Protein AF-A0A8S1B6C8-F1 (afdb_monomer)

Sequence (212 aa):
MSRINASVLWDYFKKISDTKKALCTLCGEEYSFATTTGNLKAHLKKKHKAAFSAVAEAQEQARYNDRGNRSVIYEYVVVPSPTSSVNESTTTECTKANLQSRESLSEKRSKLSQEGKDTSKENRLIEELTEEKIRIANLQKELIEKEMEEKNLKITLLQDEMNHKKLLYELEKYEIEHRKQEIKHKKQINDLSKQEMLLKIEVLNATLSNSR

Structure (mmCIF, N/CA/C/O backbone):
data_AF-A0A8S1B6C8-F1
#
_entry.id   AF-A0A8S1B6C8-F1
#
loop_
_atom_site.group_PDB
_atom_site.id
_atom_site.type_symbol
_atom_site.label_atom_id
_atom_site.label_alt_id
_atom_site.label_comp_id
_atom_site.label_asym_id
_atom_site.label_entity_id
_atom_site.label_seq_id
_atom_site.pdbx_PDB_ins_code
_atom_site.Cartn_x
_atom_site.Cartn_y
_atom_site.Cartn_z
_atom_site.occupancy
_atom_site.B_iso_or_equiv
_atom_site.auth_seq_id
_atom_site.auth_comp_id
_atom_site.auth_asym_id
_atom_site.auth_atom_id
_atom_site.pdbx_PDB_model_num
ATOM 1 N N . MET A 1 1 ? -9.115 23.876 33.429 1.00 48.88 1 MET A N 1
ATOM 2 C CA . MET A 1 1 ? -8.595 23.885 32.038 1.00 48.88 1 MET A CA 1
ATOM 3 C C . MET A 1 1 ? -7.710 22.662 31.834 1.00 48.88 1 MET A C 1
ATOM 5 O O . MET A 1 1 ? -6.688 22.575 32.505 1.00 48.88 1 MET A O 1
ATOM 9 N N . SER A 1 2 ? -8.068 21.735 30.942 1.00 56.19 2 SER A N 1
ATOM 10 C CA . SER A 1 2 ? -7.263 20.531 30.678 1.00 56.19 2 SER A CA 1
ATOM 11 C C . SER A 1 2 ? -5.867 20.921 30.171 1.00 56.19 2 SER A C 1
ATOM 13 O O . SER A 1 2 ? -5.717 21.663 29.187 1.00 56.19 2 SER A O 1
ATOM 15 N N . ARG A 1 3 ? -4.825 20.521 30.909 1.00 67.00 3 ARG A N 1
ATOM 16 C CA . ARG A 1 3 ? -3.425 20.839 30.595 1.00 67.00 3 ARG A CA 1
ATOM 17 C C . ARG A 1 3 ? -2.887 19.801 29.613 1.00 67.00 3 ARG A C 1
ATOM 19 O O . ARG A 1 3 ? -2.482 18.723 30.026 1.00 67.00 3 ARG A O 1
ATOM 26 N N . ILE A 1 4 ? -2.872 20.157 28.329 1.00 75.75 4 ILE A N 1
ATOM 27 C CA . ILE A 1 4 ? -2.151 19.379 27.321 1.00 75.75 4 ILE A CA 1
ATOM 28 C C . ILE A 1 4 ? -0.652 19.624 27.445 1.00 75.75 4 ILE A C 1
ATOM 30 O O . ILE A 1 4 ? -0.226 20.781 27.472 1.00 75.75 4 ILE A O 1
ATOM 34 N N . ASN A 1 5 ? 0.116 18.542 27.561 1.00 78.81 5 ASN A N 1
ATOM 35 C CA . ASN A 1 5 ? 1.566 18.576 27.660 1.00 78.81 5 ASN A CA 1
ATOM 36 C C . ASN A 1 5 ? 2.141 18.941 26.297 1.00 78.81 5 ASN A C 1
ATOM 38 O O . ASN A 1 5 ? 1.665 18.483 25.260 1.00 78.81 5 ASN A O 1
ATOM 42 N N . ALA A 1 6 ? 3.194 19.754 26.310 1.00 78.06 6 ALA A N 1
ATOM 43 C CA . ALA A 1 6 ? 3.835 20.194 25.081 1.00 78.06 6 ALA A CA 1
ATOM 44 C C . ALA A 1 6 ? 4.408 19.024 24.267 1.00 78.06 6 ALA A C 1
ATOM 46 O O . ALA A 1 6 ? 4.467 19.149 23.056 1.00 78.06 6 ALA A O 1
ATOM 47 N N . SER A 1 7 ? 4.790 17.905 24.899 1.00 80.69 7 SER A N 1
ATOM 48 C CA . SER A 1 7 ? 5.313 16.714 24.216 1.00 80.69 7 SER A CA 1
ATOM 49 C C . SER A 1 7 ? 4.291 16.088 23.265 1.00 80.69 7 SER A C 1
ATOM 51 O O . SER A 1 7 ? 4.559 16.021 22.076 1.00 80.69 7 SER A O 1
ATOM 53 N N . VAL A 1 8 ? 3.102 15.740 23.766 1.00 85.00 8 VAL A N 1
ATOM 54 C CA . VAL A 1 8 ? 2.016 15.117 22.977 1.00 85.00 8 VAL A CA 1
ATOM 55 C C . VAL A 1 8 ? 1.457 16.074 21.923 1.00 85.00 8 VAL A C 1
ATOM 57 O O . VAL A 1 8 ? 0.933 15.675 20.889 1.00 85.00 8 VAL A O 1
ATOM 60 N N . LEU A 1 9 ? 1.584 17.381 22.161 1.00 86.12 9 LEU A N 1
ATOM 61 C CA . LEU A 1 9 ? 1.197 18.379 21.175 1.00 86.12 9 LEU A CA 1
ATOM 62 C C . LEU A 1 9 ? 2.001 18.221 19.876 1.00 86.12 9 LEU A C 1
ATOM 64 O O . LEU A 1 9 ? 1.433 18.389 18.805 1.00 86.12 9 LEU A O 1
ATOM 68 N N . TRP A 1 10 ? 3.290 17.882 19.957 1.00 89.88 10 TRP A N 1
ATOM 69 C CA . TRP A 1 10 ? 4.161 17.778 18.783 1.00 89.88 10 TRP A CA 1
ATOM 70 C C . TRP A 1 10 ? 3.814 16.621 17.845 1.00 89.88 10 TRP A C 1
ATOM 72 O O . TRP A 1 10 ? 4.201 16.682 16.683 1.00 89.88 10 TRP A O 1
ATOM 82 N N . ASP A 1 11 ? 3.013 15.647 18.274 1.00 89.94 11 ASP A N 1
ATOM 83 C CA . ASP A 1 11 ? 2.552 14.559 17.400 1.00 89.94 11 ASP A CA 1
ATOM 84 C C . ASP A 1 11 ? 1.667 15.078 16.246 1.00 89.94 11 ASP A C 1
ATOM 86 O O . ASP A 1 11 ? 1.575 14.465 15.184 1.00 89.94 11 ASP A O 1
ATOM 90 N N . TYR A 1 12 ? 1.064 16.260 16.419 1.00 89.25 12 TYR A N 1
ATOM 91 C CA . TYR A 1 12 ? 0.188 16.911 15.435 1.00 89.25 12 TYR A CA 1
ATOM 92 C C . TYR A 1 12 ? 0.852 18.084 14.705 1.00 89.25 12 TYR A C 1
ATOM 94 O O . TYR A 1 12 ? 0.217 18.765 13.894 1.00 89.25 12 TYR A O 1
ATOM 102 N N . PHE A 1 13 ? 2.124 18.358 15.001 1.00 90.75 13 PHE A N 1
ATOM 103 C CA . PHE A 1 13 ? 2.835 19.507 14.457 1.00 90.75 13 PHE A CA 1
ATOM 104 C C . PHE A 1 13 ? 4.234 19.132 13.988 1.00 90.75 13 PHE A C 1
ATOM 106 O O . PHE A 1 13 ? 5.084 18.702 14.764 1.00 90.75 13 PHE A O 1
ATOM 113 N N . LYS A 1 14 ? 4.527 19.417 12.721 1.00 91.94 14 LYS A N 1
ATOM 114 C CA . LYS A 1 14 ? 5.871 19.269 12.165 1.00 91.94 14 LYS A CA 1
ATOM 115 C C . LYS A 1 14 ? 6.646 20.573 12.325 1.00 91.94 14 LYS A C 1
ATOM 117 O O . LYS A 1 14 ? 6.184 21.628 11.896 1.00 91.94 14 LYS A O 1
ATOM 122 N N . LYS A 1 15 ? 7.837 20.521 12.923 1.00 91.50 15 LYS A N 1
ATOM 123 C CA . LYS A 1 15 ? 8.739 21.683 12.974 1.00 91.50 15 LYS A CA 1
ATOM 124 C C . LYS A 1 15 ? 9.289 21.957 11.576 1.00 91.50 15 LYS A C 1
ATOM 126 O O . LYS A 1 15 ? 9.771 21.036 10.920 1.00 91.50 15 LYS A O 1
ATOM 131 N N . ILE A 1 16 ? 9.210 23.209 11.138 1.00 88.31 16 ILE A N 1
ATOM 132 C CA . ILE A 1 16 ? 9.836 23.655 9.894 1.00 88.31 16 ILE A CA 1
ATOM 133 C C . ILE A 1 16 ? 11.270 24.042 10.248 1.00 88.31 16 ILE A C 1
ATOM 135 O O . ILE A 1 16 ? 11.480 24.943 11.061 1.00 88.31 16 ILE A O 1
ATOM 139 N N . SER A 1 17 ? 12.245 23.319 9.695 1.00 69.19 17 SER A N 1
ATOM 140 C CA . SER A 1 17 ? 13.671 23.599 9.878 1.00 69.19 17 SER A CA 1
ATOM 141 C C . SER A 1 17 ? 13.947 25.077 9.578 1.00 69.19 17 SER A C 1
ATOM 143 O O . SER A 1 17 ? 13.360 25.640 8.658 1.00 69.19 17 SER A O 1
ATOM 145 N N . ASP A 1 18 ? 14.789 25.713 10.390 1.00 73.94 18 ASP A N 1
ATOM 146 C CA . ASP A 1 18 ? 15.281 27.093 10.21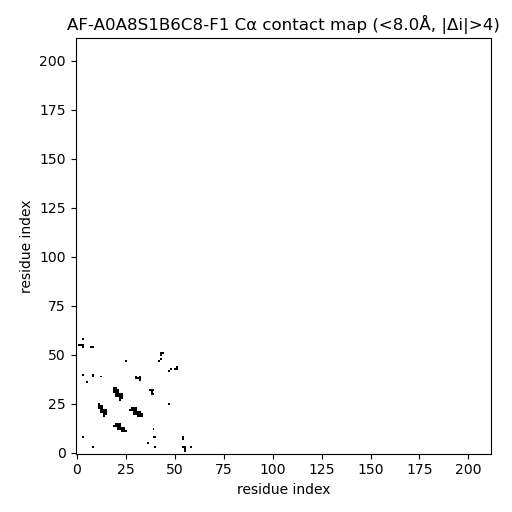7 1.00 73.94 18 ASP A CA 1
ATOM 147 C C . ASP A 1 18 ? 14.329 28.237 10.606 1.00 73.94 18 ASP A C 1
ATOM 149 O O . ASP A 1 18 ? 14.753 29.390 10.695 1.00 73.94 18 ASP A O 1
ATOM 153 N N . THR A 1 19 ? 13.072 27.955 10.967 1.00 78.25 19 THR A N 1
ATOM 154 C CA . THR A 1 19 ? 12.160 28.971 11.524 1.00 78.25 19 THR A CA 1
ATOM 155 C C . THR A 1 19 ? 11.499 28.484 12.815 1.00 78.25 19 THR A C 1
ATOM 157 O O . THR A 1 19 ? 11.226 27.300 12.988 1.00 78.25 19 THR A O 1
ATOM 160 N N . LYS A 1 20 ? 11.198 29.383 13.769 1.00 86.06 20 LYS A N 1
ATOM 161 C CA . LYS A 1 20 ? 10.417 29.044 14.984 1.00 86.06 20 LYS A CA 1
ATOM 162 C C . LYS A 1 20 ? 8.922 28.842 14.659 1.00 86.06 20 LYS A C 1
ATOM 164 O O . LYS A 1 20 ? 8.049 29.392 15.334 1.00 86.06 20 LYS A O 1
ATOM 169 N N . LYS A 1 21 ? 8.637 28.101 13.586 1.00 89.44 21 LYS A N 1
ATOM 170 C CA . LYS A 1 21 ? 7.313 27.833 13.027 1.00 89.44 21 LYS A CA 1
ATOM 171 C C . LYS A 1 21 ? 7.051 26.336 12.939 1.00 89.44 21 LYS A C 1
ATOM 173 O O . LYS A 1 21 ? 7.928 25.536 12.616 1.00 89.44 21 LYS A O 1
ATOM 178 N N . ALA A 1 22 ? 5.818 25.968 13.238 1.00 90.62 22 ALA A N 1
ATOM 179 C CA . ALA A 1 22 ? 5.317 24.613 13.179 1.00 90.62 22 ALA A CA 1
ATOM 180 C C . ALA A 1 22 ? 4.163 24.537 12.181 1.00 90.62 22 ALA A C 1
ATOM 182 O O . ALA A 1 22 ? 3.300 25.412 12.165 1.00 90.62 22 ALA A O 1
ATOM 183 N N . LEU A 1 23 ? 4.148 23.480 11.380 1.00 92.25 23 LEU A N 1
ATOM 184 C CA . LEU A 1 23 ? 3.094 23.159 10.432 1.00 92.25 23 LEU A CA 1
ATOM 185 C C . LEU A 1 23 ? 2.123 22.170 11.080 1.00 92.25 23 LEU A C 1
ATOM 187 O O . LEU A 1 23 ? 2.551 21.110 11.540 1.00 92.25 23 LEU A O 1
ATOM 191 N N . CYS A 1 24 ? 0.832 22.490 11.111 1.00 94.12 24 CYS A N 1
ATOM 192 C CA . CYS A 1 24 ? -0.188 21.531 11.529 1.00 94.12 24 CYS A CA 1
ATOM 193 C C . CYS A 1 24 ? -0.304 20.406 10.491 1.00 94.12 24 CYS A C 1
ATOM 195 O O . CYS A 1 24 ? -0.534 20.678 9.314 1.00 94.12 24 CYS A O 1
ATOM 197 N N . THR A 1 25 ? -0.195 19.145 10.909 1.00 92.62 25 THR A N 1
ATOM 198 C CA . THR A 1 25 ? -0.304 17.994 9.993 1.00 92.62 25 THR A CA 1
ATOM 199 C C . THR A 1 25 ? -1.742 17.702 9.558 1.00 92.62 25 THR A C 1
ATOM 201 O O . THR A 1 25 ? -1.944 17.001 8.572 1.00 92.62 25 THR A O 1
ATOM 204 N N . LEU A 1 26 ? -2.739 18.261 10.256 1.00 91.25 26 LEU A N 1
ATOM 205 C CA . LEU A 1 26 ? -4.163 18.045 9.974 1.00 91.25 26 LEU A CA 1
ATOM 206 C C . LEU A 1 26 ? -4.742 19.040 8.960 1.00 91.25 26 LEU A C 1
ATOM 208 O O . LEU A 1 26 ? -5.631 18.679 8.196 1.00 91.25 26 LEU A O 1
ATOM 212 N N . CYS A 1 27 ? -4.279 20.293 8.965 1.00 92.81 27 CYS A N 1
ATOM 213 C CA . CYS A 1 27 ? -4.801 21.339 8.075 1.00 92.81 27 CYS A CA 1
ATOM 214 C C . CYS A 1 27 ? -3.730 22.081 7.268 1.00 92.81 27 CYS A C 1
ATOM 216 O O . CYS A 1 27 ? -4.077 22.956 6.482 1.00 92.81 27 CYS A O 1
ATOM 218 N N . GLY A 1 28 ? -2.443 21.794 7.487 1.00 89.81 28 GLY A N 1
ATOM 219 C CA . GLY A 1 28 ? -1.343 22.426 6.756 1.00 89.81 28 GLY A CA 1
ATOM 220 C C . GLY A 1 28 ? -1.107 23.903 7.083 1.00 89.81 28 GLY A C 1
ATOM 221 O O . GLY A 1 28 ? -0.404 24.578 6.342 1.00 89.81 28 GLY A O 1
ATOM 222 N N . GLU A 1 29 ? -1.678 24.434 8.167 1.00 89.12 29 GLU A N 1
ATOM 223 C CA . GLU A 1 29 ? -1.465 25.834 8.553 1.00 89.12 29 GLU A CA 1
ATOM 224 C C . GLU A 1 29 ? -0.192 26.008 9.389 1.00 89.12 29 GLU A C 1
ATOM 226 O O . GLU A 1 29 ? 0.116 25.193 10.266 1.00 89.12 29 GLU A O 1
ATOM 231 N N . GLU A 1 30 ? 0.524 27.105 9.142 1.00 90.69 30 GLU A N 1
ATOM 232 C CA . GLU A 1 30 ? 1.736 27.469 9.872 1.00 90.69 30 GLU A CA 1
ATOM 233 C C . GLU A 1 30 ? 1.432 28.300 11.120 1.00 90.69 30 GLU A C 1
ATOM 235 O O . GLU A 1 30 ? 0.731 29.312 11.070 1.00 90.69 30 GLU A O 1
ATOM 240 N N . TYR A 1 31 ? 2.052 27.931 12.238 1.00 89.44 31 TYR A N 1
ATOM 241 C CA . TYR A 1 31 ? 1.961 28.657 13.499 1.00 89.44 31 TYR A CA 1
ATOM 242 C C . TYR A 1 31 ? 3.340 28.904 14.096 1.00 89.44 31 TYR A C 1
ATOM 244 O O . TYR A 1 31 ? 4.167 28.001 14.207 1.00 89.44 31 TYR A O 1
ATOM 252 N N . SER A 1 32 ? 3.581 30.134 14.548 1.00 87.69 32 SER A N 1
ATOM 253 C CA . SER A 1 32 ? 4.786 30.456 15.313 1.00 87.69 32 SER A CA 1
ATOM 254 C C . SER A 1 32 ? 4.696 29.886 16.729 1.00 87.69 32 SER A C 1
ATOM 256 O O . SER A 1 32 ? 3.698 30.091 17.430 1.00 87.69 32 SER A O 1
ATOM 258 N N . PHE A 1 33 ? 5.766 29.215 17.159 1.00 85.44 33 PHE A N 1
ATOM 259 C CA . PHE A 1 33 ? 5.974 28.753 18.535 1.00 85.44 33 PHE A CA 1
ATOM 260 C C . PHE A 1 33 ? 7.142 29.482 19.215 1.00 85.44 33 PHE A C 1
ATOM 262 O O . PHE A 1 33 ? 7.724 28.979 20.173 1.00 85.44 33 PHE A O 1
ATOM 269 N N . ALA A 1 34 ? 7.504 30.671 18.720 1.00 79.06 34 ALA A N 1
ATOM 270 C CA . ALA A 1 34 ? 8.729 31.363 19.116 1.00 79.06 34 ALA A CA 1
ATOM 271 C C . ALA A 1 34 ? 8.867 31.640 20.622 1.00 79.06 34 ALA A C 1
ATOM 273 O O . ALA A 1 34 ? 9.991 31.659 21.126 1.00 79.06 34 ALA A O 1
ATOM 274 N N . THR A 1 35 ? 7.743 31.851 21.310 1.00 71.88 35 THR A N 1
ATOM 275 C CA . THR A 1 35 ? 7.675 32.154 22.746 1.00 71.88 35 THR A CA 1
ATOM 276 C C . THR A 1 35 ? 7.001 31.045 23.548 1.00 71.88 35 THR A C 1
ATOM 278 O O . THR A 1 35 ? 7.474 30.701 24.626 1.00 71.88 35 THR A O 1
ATOM 281 N N . THR A 1 36 ? 5.907 30.464 23.046 1.00 77.94 36 THR A N 1
ATOM 282 C CA . THR A 1 36 ? 5.182 29.375 23.716 1.00 77.94 36 THR A CA 1
ATOM 283 C C . THR A 1 36 ? 4.477 28.461 22.714 1.00 77.94 36 THR A C 1
ATOM 285 O O . THR A 1 36 ? 4.209 28.835 21.573 1.00 77.94 36 THR A O 1
ATOM 288 N N . THR A 1 37 ? 4.086 27.272 23.174 1.00 84.88 37 THR A N 1
ATOM 289 C CA . THR A 1 37 ? 3.230 26.329 22.434 1.00 84.88 37 THR A CA 1
ATOM 290 C C . THR A 1 37 ? 1.727 26.612 22.599 1.00 84.88 37 THR A C 1
ATOM 292 O O . THR A 1 37 ? 0.887 25.839 22.135 1.00 84.88 37 THR A O 1
ATOM 295 N N . GLY A 1 38 ? 1.348 27.731 23.234 1.00 85.38 38 GLY A N 1
ATOM 296 C CA . GLY A 1 38 ? -0.054 28.085 23.491 1.00 85.38 38 GLY A CA 1
ATOM 297 C C . GLY A 1 38 ? -0.879 28.258 22.212 1.00 85.38 38 GLY A C 1
ATOM 298 O O . GLY A 1 38 ? -2.026 27.810 22.155 1.00 85.38 38 GLY A O 1
ATOM 299 N N . ASN A 1 39 ? -0.268 28.818 21.165 1.00 87.50 39 ASN A N 1
ATOM 300 C CA . ASN A 1 39 ? -0.897 29.017 19.856 1.00 87.50 39 ASN A CA 1
ATOM 301 C C . ASN A 1 39 ? -1.261 27.684 19.190 1.00 87.50 39 ASN A C 1
ATOM 303 O O . ASN A 1 39 ? -2.365 27.528 18.674 1.00 87.50 39 ASN A O 1
ATOM 307 N N . LEU A 1 40 ? -0.366 26.701 19.287 1.00 89.50 40 LEU A N 1
ATOM 308 C CA . LEU A 1 40 ? -0.536 25.359 18.730 1.00 89.50 40 LEU A CA 1
ATOM 309 C C . LEU A 1 40 ? -1.679 24.627 19.452 1.00 89.50 40 LEU A C 1
ATOM 311 O O . LEU A 1 40 ? -2.560 24.036 18.829 1.00 89.50 40 LEU A O 1
ATOM 315 N N . LYS A 1 41 ? -1.744 24.753 20.784 1.00 89.19 41 LYS A N 1
ATOM 316 C CA . LYS A 1 41 ? -2.850 24.203 21.580 1.00 89.19 41 LYS A CA 1
ATOM 317 C C . LYS A 1 41 ? -4.192 24.861 21.245 1.00 89.19 41 LYS A C 1
ATOM 319 O O . LYS A 1 41 ? -5.206 24.173 21.129 1.00 89.19 41 LYS A O 1
ATOM 324 N N . ALA A 1 42 ? -4.220 26.188 21.121 1.00 88.50 42 ALA A N 1
ATOM 325 C CA . ALA A 1 42 ? -5.432 26.926 20.776 1.00 88.50 42 ALA A CA 1
ATOM 326 C C . ALA A 1 42 ? -5.932 26.562 19.372 1.00 88.50 42 ALA A C 1
ATOM 328 O O . ALA A 1 42 ? -7.140 26.418 19.179 1.00 88.50 42 ALA A O 1
ATOM 329 N N . HIS A 1 43 ? -5.008 26.362 18.430 1.00 90.69 43 HIS A N 1
ATOM 330 C CA . HIS A 1 43 ? -5.304 25.874 17.092 1.00 90.69 43 HIS A CA 1
ATOM 331 C C . HIS A 1 43 ? -6.004 24.508 17.132 1.00 90.69 43 HIS A C 1
ATOM 333 O O . HIS A 1 43 ? -7.135 24.407 16.652 1.00 90.69 43 HIS A O 1
ATOM 339 N N . LEU A 1 44 ? -5.412 23.499 17.792 1.00 89.12 44 LEU A N 1
ATOM 340 C CA . LEU A 1 44 ? -6.037 22.175 17.912 1.00 89.12 44 LEU A CA 1
ATOM 341 C C . LEU A 1 44 ? -7.414 22.254 18.575 1.00 89.12 44 LEU A C 1
ATOM 343 O O . LEU A 1 44 ? -8.372 21.679 18.076 1.00 89.12 44 LEU A O 1
ATOM 347 N N . LYS A 1 45 ? -7.561 23.037 19.649 1.00 89.19 45 LYS A N 1
ATOM 348 C CA . LYS A 1 45 ? -8.854 23.187 20.332 1.00 89.19 45 LYS A CA 1
ATOM 349 C C . LYS A 1 45 ? -9.943 23.781 19.428 1.00 89.19 45 LYS A C 1
ATOM 351 O O . LYS A 1 45 ? -11.107 23.407 19.550 1.00 89.19 45 LYS A O 1
ATOM 356 N N . LYS A 1 46 ? -9.595 24.753 18.579 1.00 89.88 46 LYS A N 1
ATOM 357 C CA . LYS A 1 46 ? -10.567 25.485 17.751 1.00 89.88 46 LYS A CA 1
ATOM 358 C C . LYS A 1 46 ? -10.887 24.758 16.448 1.00 89.88 46 LYS A C 1
ATOM 360 O O . LYS A 1 46 ? -12.062 24.654 16.109 1.00 89.88 46 LYS A O 1
ATOM 365 N N . LYS A 1 47 ? -9.865 24.271 15.741 1.00 89.69 47 LYS A N 1
ATOM 366 C CA . LYS A 1 47 ? -10.003 23.673 14.404 1.00 89.69 47 LYS A CA 1
ATOM 367 C C . LYS A 1 47 ? -10.051 22.146 14.411 1.00 89.69 47 LYS A C 1
ATOM 369 O O . LYS A 1 47 ? -10.683 21.565 13.539 1.00 89.69 47 LYS A O 1
ATOM 374 N N . HIS A 1 48 ? -9.472 21.496 15.419 1.00 91.38 48 HIS A N 1
ATOM 375 C CA . HIS A 1 48 ? -9.341 20.037 15.485 1.00 91.38 48 HIS A CA 1
ATOM 376 C C . HIS A 1 48 ? -9.836 19.480 16.824 1.00 91.38 48 HIS A C 1
ATOM 378 O O . HIS A 1 48 ? -9.104 18.804 17.545 1.00 91.38 48 HIS A O 1
ATOM 384 N N . LYS A 1 49 ? -11.105 19.759 17.162 1.00 88.50 49 LYS A N 1
ATOM 385 C CA . LYS A 1 49 ? -11.727 19.333 18.431 1.00 88.50 49 LYS A CA 1
ATOM 386 C C . LYS A 1 49 ? -11.571 17.831 18.695 1.00 88.50 49 LYS A C 1
ATOM 388 O O . LYS A 1 49 ? -11.274 17.463 19.822 1.00 88.50 49 LYS A O 1
ATOM 393 N N . ALA A 1 50 ? -11.707 16.995 17.663 1.00 84.56 50 ALA A N 1
ATOM 394 C CA . ALA A 1 50 ? -11.529 15.547 17.774 1.00 84.56 50 ALA A CA 1
ATOM 395 C C . ALA A 1 50 ? -10.099 15.164 18.202 1.00 84.56 50 ALA A C 1
ATOM 397 O O . ALA A 1 50 ? -9.925 14.437 19.175 1.00 84.56 50 ALA A O 1
ATOM 398 N N . ALA A 1 51 ? -9.076 15.727 17.548 1.00 84.12 51 ALA A N 1
ATOM 399 C CA . ALA A 1 51 ? -7.677 15.511 17.926 1.00 84.12 51 ALA A CA 1
ATOM 400 C C . ALA A 1 51 ? -7.370 16.068 19.327 1.00 84.12 51 ALA A C 1
ATOM 402 O O . ALA A 1 51 ? -6.648 15.455 20.107 1.00 84.12 51 ALA A O 1
ATOM 403 N N . PHE A 1 52 ? -7.962 17.212 19.684 1.00 86.25 52 PHE A N 1
ATOM 404 C CA . PHE A 1 52 ? -7.821 17.794 21.018 1.00 86.25 52 PHE A CA 1
ATOM 405 C C . PHE A 1 52 ? -8.407 16.893 22.118 1.00 86.25 52 PHE A C 1
ATOM 407 O O . PHE A 1 52 ? -7.781 16.755 23.169 1.00 86.25 52 PHE A O 1
ATOM 414 N N . SER A 1 53 ? -9.575 16.281 21.889 1.00 84.56 53 SER A N 1
ATOM 415 C CA . SER A 1 53 ? -10.184 15.329 22.829 1.00 84.56 53 SER A CA 1
ATOM 416 C C . SER A 1 53 ? -9.346 14.061 22.972 1.00 84.56 53 SER A C 1
ATOM 418 O O . SER A 1 53 ? -9.015 13.697 24.096 1.00 84.56 53 SER A O 1
ATOM 420 N N . ALA A 1 54 ? -8.899 13.471 21.859 1.00 84.06 54 ALA A N 1
ATOM 421 C CA . ALA A 1 54 ? -8.064 12.268 21.874 1.00 84.06 54 ALA A CA 1
ATOM 422 C C . ALA A 1 54 ? -6.772 12.464 22.690 1.00 84.06 54 ALA A C 1
ATOM 424 O O . ALA A 1 54 ? -6.398 11.623 23.505 1.00 84.06 54 ALA A O 1
ATOM 425 N N . VAL A 1 55 ? -6.115 13.619 22.537 1.00 82.12 55 VAL A N 1
ATOM 426 C CA . VAL A 1 55 ? -4.919 13.961 23.322 1.00 82.12 55 VAL A CA 1
ATOM 427 C C . VAL A 1 55 ? -5.243 14.163 24.801 1.00 82.12 55 VAL A C 1
ATOM 429 O O . VAL A 1 55 ? -4.488 13.718 25.664 1.00 82.12 55 VAL A O 1
ATOM 432 N N . ALA A 1 56 ? -6.351 14.838 25.110 1.00 81.75 56 ALA A N 1
ATOM 433 C CA . ALA A 1 56 ? -6.756 15.072 26.491 1.00 81.75 56 ALA A CA 1
ATOM 434 C C . ALA A 1 56 ? -7.088 13.760 27.225 1.00 81.75 56 ALA A C 1
ATOM 436 O O . ALA A 1 56 ? -6.722 13.614 28.390 1.00 81.75 56 ALA A O 1
ATOM 437 N N . GLU A 1 57 ? -7.728 12.811 26.541 1.00 81.88 57 GLU A N 1
ATOM 438 C CA . GLU A 1 57 ? -8.066 11.482 27.064 1.00 81.88 57 GLU A CA 1
ATOM 439 C C . GLU A 1 57 ? -6.817 10.618 27.276 1.00 81.88 57 GLU A C 1
ATOM 441 O O . GLU A 1 57 ? -6.619 10.080 28.367 1.00 81.88 57 GLU A O 1
ATOM 446 N N . ALA A 1 58 ? -5.920 10.559 26.286 1.00 76.06 58 ALA A N 1
ATOM 447 C CA . ALA A 1 58 ? -4.675 9.794 26.377 1.00 76.06 58 ALA A CA 1
ATOM 448 C C . ALA A 1 58 ? -3.784 10.258 27.545 1.00 76.06 58 ALA A C 1
ATOM 450 O O . ALA A 1 58 ? -3.151 9.455 28.232 1.00 76.06 58 ALA A O 1
ATOM 451 N N . GLN A 1 59 ? -3.757 11.563 27.820 1.00 75.06 59 GLN A N 1
ATOM 452 C CA . GLN A 1 59 ? -3.011 12.096 28.958 1.00 75.06 59 GLN A CA 1
ATOM 453 C C . GLN A 1 59 ? -3.632 11.764 30.316 1.00 75.06 59 GLN A C 1
ATOM 455 O O . GLN A 1 59 ? -2.892 11.640 31.292 1.00 75.06 59 GLN A O 1
ATOM 460 N N . GLU A 1 60 ? -4.955 11.643 30.405 1.00 74.31 60 GLU A N 1
ATOM 461 C CA . GLU A 1 60 ? -5.618 11.245 31.649 1.00 74.31 60 GLU A CA 1
ATOM 462 C C . GLU A 1 60 ? -5.361 9.761 31.948 1.00 74.31 60 GLU A C 1
ATOM 464 O O . GLU A 1 60 ? -5.015 9.404 33.074 1.00 74.31 60 GLU A O 1
ATOM 469 N N . GLN A 1 61 ? -5.389 8.912 30.919 1.00 68.50 61 GLN A N 1
ATOM 470 C CA . GLN A 1 61 ? -5.032 7.494 31.035 1.00 68.50 61 GLN A CA 1
ATOM 471 C C . GLN A 1 61 ? -3.560 7.297 31.440 1.00 68.50 61 GLN A C 1
ATOM 473 O O . GLN A 1 61 ? -3.257 6.480 32.309 1.00 68.50 61 GLN A O 1
ATOM 478 N N . ALA A 1 62 ? -2.635 8.100 30.901 1.00 67.94 62 ALA A N 1
ATOM 479 C CA . ALA A 1 62 ? -1.230 8.069 31.315 1.00 67.94 62 ALA A CA 1
ATOM 480 C C . ALA A 1 62 ? -1.029 8.486 32.788 1.00 67.94 62 ALA A C 1
ATOM 482 O O . ALA A 1 62 ? -0.184 7.921 33.481 1.00 67.94 62 ALA A O 1
ATOM 483 N N . ARG A 1 63 ? -1.824 9.441 33.297 1.00 67.56 63 ARG A N 1
ATOM 484 C CA . ARG A 1 63 ? -1.798 9.844 34.718 1.00 67.56 63 ARG A CA 1
ATOM 485 C C . ARG A 1 63 ? -2.347 8.770 35.651 1.00 67.56 63 ARG A C 1
ATOM 487 O O . ARG A 1 63 ? -1.877 8.663 36.783 1.00 67.56 63 ARG A O 1
ATOM 494 N N . TYR A 1 64 ? -3.329 7.999 35.193 1.00 65.75 64 TYR A N 1
ATOM 495 C CA . TYR A 1 64 ? -3.848 6.852 35.932 1.00 65.75 64 TYR A CA 1
ATOM 496 C C . TYR A 1 64 ? -2.783 5.752 36.067 1.00 65.75 64 TYR A C 1
ATOM 498 O O . TYR A 1 64 ? -2.521 5.281 37.174 1.00 65.75 64 TYR A O 1
ATOM 506 N N . ASN A 1 65 ? -2.085 5.430 34.975 1.00 65.81 65 ASN A N 1
ATOM 507 C CA . ASN A 1 65 ? -1.056 4.385 34.962 1.00 65.81 65 ASN A CA 1
ATOM 508 C C . ASN A 1 65 ? 0.184 4.733 35.813 1.00 65.81 65 ASN A C 1
ATOM 510 O O . ASN A 1 65 ? 0.783 3.842 36.408 1.00 65.81 65 ASN A O 1
ATOM 514 N N . ASP A 1 66 ? 0.534 6.017 35.943 1.00 58.84 66 ASP A N 1
ATOM 515 C CA . ASP A 1 66 ? 1.653 6.475 36.787 1.00 58.84 66 ASP A CA 1
ATOM 516 C C . ASP A 1 66 ? 1.352 6.364 38.299 1.00 58.84 66 ASP A C 1
ATOM 518 O O . ASP A 1 66 ? 2.229 6.033 39.096 1.00 58.84 66 ASP A O 1
ATOM 522 N N . ARG A 1 67 ? 0.088 6.546 38.718 1.00 52.22 67 ARG A N 1
ATOM 523 C CA . ARG A 1 67 ? -0.333 6.318 40.119 1.00 52.22 67 ARG A CA 1
ATOM 524 C C . ARG A 1 67 ? -0.609 4.848 40.442 1.00 52.22 67 ARG A C 1
ATOM 526 O O . ARG A 1 67 ? -0.513 4.465 41.606 1.00 52.22 67 ARG A O 1
ATOM 533 N N . GLY A 1 68 ? -0.935 4.038 39.436 1.00 51.09 68 GLY A N 1
ATOM 534 C CA . GLY A 1 68 ? -1.224 2.609 39.583 1.00 51.09 68 GLY A CA 1
ATOM 535 C C . GLY A 1 68 ? -0.001 1.729 39.860 1.00 51.09 68 GLY A C 1
ATOM 536 O O . GLY A 1 68 ? -0.170 0.609 40.318 1.00 51.09 68 GLY A O 1
ATOM 537 N N . ASN A 1 69 ? 1.225 2.228 39.658 1.00 48.50 69 ASN A N 1
ATOM 538 C CA . ASN A 1 69 ? 2.453 1.438 39.836 1.00 48.50 69 ASN A CA 1
ATOM 539 C C . ASN A 1 69 ? 3.166 1.657 41.192 1.00 48.50 69 ASN A C 1
ATOM 541 O O . ASN A 1 69 ? 4.321 1.275 41.367 1.00 48.50 69 ASN A O 1
ATOM 545 N N . ARG A 1 70 ? 2.499 2.287 42.173 1.00 49.03 70 ARG A N 1
ATOM 546 C CA . ARG A 1 70 ? 2.989 2.381 43.569 1.00 49.03 70 ARG A CA 1
ATOM 547 C C . ARG A 1 70 ? 2.005 1.834 44.607 1.00 49.03 70 ARG A C 1
ATOM 549 O O . ARG A 1 70 ? 2.268 1.907 45.804 1.00 49.03 70 ARG A O 1
ATOM 556 N N . SER A 1 71 ? 0.887 1.264 44.177 1.00 52.81 71 SER A N 1
ATOM 557 C CA . SER A 1 71 ? -0.094 0.669 45.076 1.00 52.81 71 SER A CA 1
ATOM 558 C C . SER A 1 71 ? -0.456 -0.714 44.561 1.00 52.81 71 SER A C 1
ATOM 560 O O . SER A 1 71 ? -0.868 -0.845 43.418 1.00 52.81 71 SER A O 1
ATOM 562 N N . VAL A 1 72 ? -0.366 -1.704 45.449 1.00 44.94 72 VAL A N 1
ATOM 563 C CA . VAL A 1 72 ? -0.777 -3.108 45.279 1.00 44.94 72 VAL A CA 1
ATOM 564 C C . VAL A 1 72 ? 0.294 -4.069 44.725 1.00 44.94 72 VAL A C 1
ATOM 566 O O . VAL A 1 72 ? 0.100 -4.749 43.728 1.00 44.94 72 VAL A O 1
ATOM 569 N N . ILE A 1 73 ? 1.389 -4.228 45.477 1.00 45.94 73 ILE A N 1
ATOM 570 C CA . ILE A 1 73 ? 1.817 -5.575 45.900 1.00 45.94 73 ILE A CA 1
ATOM 571 C C . ILE A 1 73 ? 1.867 -5.562 47.431 1.00 45.94 73 ILE A C 1
ATOM 573 O O . ILE A 1 73 ? 2.885 -5.258 48.041 1.00 45.94 73 ILE A O 1
ATOM 577 N N . TYR A 1 74 ? 0.720 -5.828 48.049 1.00 45.41 74 TYR A N 1
ATOM 578 C CA . TYR A 1 74 ? 0.683 -6.582 49.296 1.00 45.41 74 TYR A CA 1
ATOM 579 C C . TYR A 1 74 ? -0.245 -7.757 49.033 1.00 45.41 74 TYR A C 1
ATOM 581 O O . TYR A 1 74 ? -1.467 -7.631 49.001 1.00 45.41 74 TYR A O 1
ATOM 589 N N . GLU A 1 75 ? 0.398 -8.879 48.745 1.00 40.41 75 GLU A N 1
ATOM 590 C CA . GLU A 1 75 ? -0.163 -10.215 48.760 1.00 40.41 75 GLU A CA 1
ATOM 591 C C . GLU A 1 75 ? -0.744 -10.455 50.159 1.00 40.41 75 GLU A C 1
ATOM 593 O O . GLU A 1 75 ? -0.021 -10.649 51.136 1.00 40.41 75 GLU A O 1
ATOM 598 N N . TYR A 1 76 ? -2.066 -10.316 50.284 1.00 39.00 76 TYR A N 1
ATOM 599 C CA . TYR A 1 76 ? -2.772 -10.603 51.524 1.00 39.00 76 TYR A CA 1
ATOM 600 C C . TYR A 1 76 ? -2.863 -12.118 51.674 1.00 39.00 76 TYR A C 1
ATOM 602 O O . TYR A 1 76 ? -3.751 -12.779 51.134 1.00 39.00 76 TYR A O 1
ATOM 610 N N . VAL A 1 77 ? -1.911 -12.656 52.427 1.00 36.69 77 VAL A N 1
ATOM 611 C CA . VAL A 1 77 ? -2.017 -13.974 53.035 1.00 36.69 77 VAL A CA 1
ATOM 612 C C . VAL A 1 77 ? -3.222 -13.939 53.976 1.00 36.69 77 VAL A C 1
ATOM 614 O O . VAL A 1 77 ? -3.287 -13.145 54.915 1.00 36.69 77 VAL A O 1
ATOM 617 N N . VAL A 1 78 ? -4.204 -14.784 53.687 1.00 44.75 78 VAL A N 1
ATOM 618 C CA . VAL A 1 78 ? -5.362 -15.040 54.542 1.00 44.75 78 VAL A CA 1
ATOM 619 C C . VAL A 1 78 ? -4.888 -15.778 55.794 1.00 44.75 78 VAL A C 1
ATOM 621 O O . VAL A 1 78 ? -4.460 -16.924 55.694 1.00 44.75 78 VAL A O 1
ATOM 624 N N . VAL A 1 79 ? -5.008 -15.156 56.972 1.00 35.03 79 VAL A N 1
ATOM 625 C CA . VAL A 1 79 ? -5.012 -15.847 58.276 1.00 35.03 79 VAL A CA 1
ATOM 626 C C . VAL A 1 79 ? -6.016 -15.139 59.206 1.00 35.03 79 VAL A C 1
ATOM 628 O O . VAL A 1 79 ? -6.028 -13.906 59.252 1.00 35.03 79 VAL A O 1
ATOM 631 N N . PRO A 1 80 ? -6.903 -15.880 59.901 1.00 40.31 80 PRO A N 1
ATOM 632 C CA . PRO A 1 80 ? -8.056 -15.325 60.601 1.00 40.31 80 PRO A CA 1
ATOM 633 C C . PRO A 1 80 ? -7.712 -14.671 61.946 1.00 40.31 80 PRO A C 1
ATOM 635 O O . PRO A 1 80 ? -6.769 -15.038 62.642 1.00 40.31 80 PRO A O 1
ATOM 638 N N . SER A 1 81 ? -8.560 -13.707 62.298 1.00 32.47 81 SER A N 1
ATOM 639 C CA . SER A 1 81 ? -8.622 -12.986 63.570 1.00 32.47 81 SER A CA 1
ATOM 640 C C . SER A 1 81 ? -8.793 -13.914 64.785 1.00 32.47 81 SER A C 1
ATOM 642 O O . SER A 1 81 ? -9.491 -14.926 64.689 1.00 32.47 81 SER A O 1
ATOM 644 N N . PRO A 1 82 ? -8.285 -13.500 65.959 1.00 36.56 82 PRO A N 1
ATOM 645 C CA . PRO A 1 82 ? -9.073 -13.643 67.175 1.00 36.56 82 PRO A CA 1
ATOM 646 C C . PRO A 1 82 ? -9.268 -12.297 67.884 1.00 36.56 82 PRO A C 1
ATOM 648 O O . PRO A 1 82 ? -8.332 -11.557 68.185 1.00 36.56 82 PRO A O 1
ATOM 651 N N . THR A 1 83 ? -10.533 -12.014 68.168 1.00 35.91 83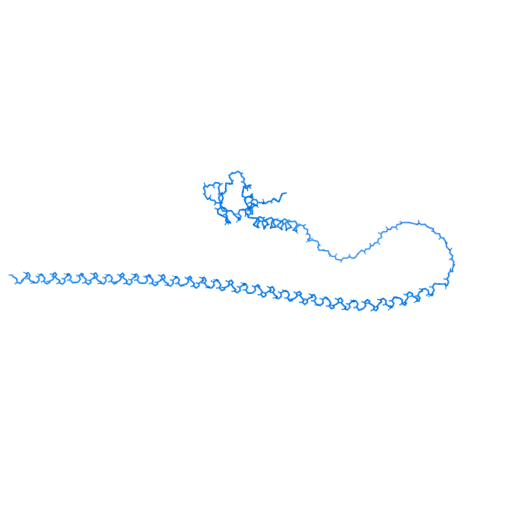 THR A N 1
ATOM 652 C CA . THR A 1 83 ? -11.046 -10.900 68.962 1.00 35.91 83 THR A CA 1
ATOM 653 C C . THR A 1 83 ? -10.933 -11.173 70.466 1.00 35.91 83 THR A C 1
ATOM 655 O O . THR A 1 83 ? -11.408 -12.199 70.945 1.00 35.91 83 THR A O 1
ATOM 658 N N . SER A 1 84 ? -10.411 -10.209 71.220 1.00 31.14 84 SER A N 1
ATOM 659 C CA . SER A 1 84 ? -10.786 -9.874 72.609 1.00 31.14 84 SER A CA 1
ATOM 660 C C . SER A 1 84 ? -10.422 -8.387 72.778 1.00 31.14 84 SER A C 1
ATOM 662 O O . SER A 1 84 ? -9.497 -7.929 72.116 1.00 31.14 84 SER A O 1
ATOM 664 N N . SER A 1 85 ? -11.059 -7.524 73.554 1.00 32.81 85 SER A N 1
ATOM 665 C CA . SER A 1 85 ? -11.833 -7.666 74.777 1.00 32.81 85 SER A CA 1
ATOM 666 C C . SER A 1 85 ? -12.559 -6.327 74.987 1.00 32.81 85 SER A C 1
ATOM 668 O O . SER A 1 85 ? -11.978 -5.274 74.714 1.00 32.81 85 SER A O 1
ATOM 670 N N . VAL A 1 86 ? -13.801 -6.352 75.470 1.00 33.28 86 VAL A N 1
ATOM 671 C CA . VAL A 1 86 ? -14.499 -5.173 76.003 1.00 33.28 86 VAL A CA 1
ATOM 672 C C . VAL A 1 86 ? -15.113 -5.580 77.345 1.00 33.28 86 VAL A C 1
ATOM 674 O O . VAL A 1 86 ? -15.948 -6.481 77.397 1.00 33.28 86 VAL A O 1
ATOM 677 N N . ASN A 1 87 ? -14.658 -4.924 78.413 1.00 38.16 87 ASN A N 1
ATOM 678 C CA . ASN A 1 87 ? -15.271 -4.890 79.749 1.00 38.16 87 ASN A CA 1
ATOM 679 C C . ASN A 1 87 ? -16.472 -3.901 79.680 1.00 38.16 87 ASN A C 1
ATOM 681 O O . ASN A 1 87 ? -16.474 -3.039 78.809 1.00 38.16 87 ASN A O 1
ATOM 685 N N . GLU A 1 88 ? -17.523 -3.873 80.503 1.00 30.42 88 GLU A N 1
ATOM 686 C CA . GLU A 1 88 ? -17.688 -4.209 81.916 1.00 30.42 88 GLU A CA 1
ATOM 687 C C . GLU A 1 88 ? -19.198 -4.173 82.291 1.00 30.42 88 GLU A C 1
ATOM 689 O O . GLU A 1 88 ? -20.031 -3.634 81.566 1.00 30.42 88 GLU A O 1
ATOM 694 N N . SER A 1 89 ? -19.500 -4.769 83.443 1.00 37.59 89 SER A N 1
ATOM 695 C CA . SER A 1 89 ? -20.750 -5.083 84.160 1.00 37.59 89 SER A CA 1
ATOM 696 C C . SER A 1 89 ? -21.865 -4.024 84.298 1.00 37.59 89 SER A C 1
ATOM 698 O O . SER A 1 89 ? -21.580 -2.847 84.484 1.00 37.59 89 SER A O 1
ATOM 700 N N . THR A 1 90 ? -23.132 -4.461 84.458 1.00 29.42 90 THR A N 1
ATOM 701 C CA . THR A 1 90 ? -23.847 -4.516 85.772 1.00 29.42 90 THR A CA 1
ATOM 702 C C . THR A 1 90 ? -25.318 -4.994 85.698 1.00 29.42 90 THR A C 1
ATOM 704 O O . THR A 1 90 ? -26.075 -4.531 84.855 1.00 29.42 90 THR A O 1
ATOM 707 N N . THR A 1 91 ? -25.670 -5.870 86.667 1.00 31.91 91 THR A N 1
ATOM 708 C CA . THR A 1 91 ? -26.971 -6.120 87.367 1.00 31.91 91 THR A CA 1
ATOM 709 C C . THR A 1 91 ? -28.217 -6.518 86.541 1.00 31.91 91 THR A C 1
ATOM 711 O O . THR A 1 91 ? -28.418 -6.009 85.455 1.00 31.91 91 THR A O 1
ATOM 714 N N . THR A 1 92 ? -29.140 -7.408 86.936 1.00 34.31 92 THR A N 1
ATOM 715 C CA . THR A 1 92 ? -29.677 -7.836 88.249 1.00 34.31 92 THR A CA 1
ATOM 716 C C . THR A 1 92 ? -30.543 -9.109 88.064 1.00 34.31 92 THR A C 1
ATOM 718 O O . THR A 1 92 ? -30.846 -9.524 86.950 1.00 34.31 92 THR A O 1
ATOM 721 N N . GLU A 1 93 ? -30.920 -9.725 89.182 1.00 34.25 93 GLU A N 1
ATOM 722 C CA . GLU A 1 93 ? -31.514 -11.052 89.406 1.00 34.25 93 GLU A CA 1
ATOM 723 C C . GLU A 1 93 ? -32.910 -11.401 88.817 1.00 34.25 93 GLU A C 1
ATOM 725 O O . GLU A 1 93 ? -33.803 -10.570 88.720 1.00 34.25 93 GLU A O 1
ATOM 730 N N . CYS A 1 94 ? -33.076 -12.720 88.591 1.00 34.41 94 CYS A N 1
ATOM 731 C CA . CYS A 1 94 ? -34.190 -13.632 88.943 1.00 34.41 94 CYS A CA 1
ATOM 732 C C . CYS A 1 94 ? -35.648 -13.339 88.504 1.00 34.41 94 CYS A C 1
ATOM 734 O O . CYS A 1 94 ? -36.285 -12.410 88.979 1.00 34.41 94 CYS A O 1
ATOM 736 N N . THR A 1 95 ? -36.276 -14.270 87.766 1.00 36.84 95 THR A N 1
ATOM 737 C CA . THR A 1 95 ? -37.308 -15.215 88.277 1.00 36.84 95 THR A CA 1
ATOM 738 C C . THR A 1 95 ? -37.979 -16.021 87.149 1.00 36.84 95 THR A C 1
ATOM 740 O O . THR A 1 95 ? -37.897 -15.706 85.968 1.00 36.84 95 THR A O 1
ATOM 743 N N . LYS A 1 96 ? -38.571 -17.146 87.561 1.00 46.94 96 LYS A N 1
ATOM 744 C CA . LYS A 1 96 ? -39.143 -18.261 86.794 1.00 46.94 96 LYS A CA 1
ATOM 745 C C . LYS A 1 96 ? -40.367 -17.916 85.929 1.00 46.94 96 LYS A C 1
ATOM 747 O O . LYS A 1 96 ? -41.129 -17.014 86.243 1.00 46.94 96 LYS A O 1
ATOM 752 N N . ALA A 1 97 ? -40.620 -18.867 85.021 1.00 40.22 97 ALA A N 1
ATOM 753 C CA . ALA A 1 97 ? -41.858 -19.184 84.300 1.00 40.22 97 ALA A CA 1
ATOM 754 C C . ALA A 1 97 ? -42.118 -18.365 83.029 1.00 40.22 97 ALA A C 1
ATOM 756 O O . ALA A 1 97 ? -42.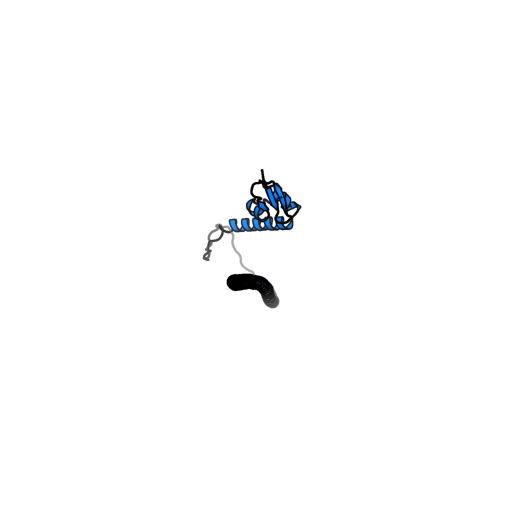284 -17.160 83.092 1.00 40.22 97 ALA A O 1
ATOM 757 N N . ASN A 1 98 ? -42.252 -19.041 81.881 1.00 46.06 98 ASN A N 1
ATOM 758 C CA . ASN A 1 98 ? -43.566 -19.173 81.244 1.00 46.06 98 ASN A CA 1
ATOM 759 C C . ASN A 1 98 ? -43.518 -20.168 80.064 1.00 46.06 98 ASN A C 1
ATOM 761 O O . ASN A 1 98 ? -42.690 -20.069 79.161 1.00 46.06 98 ASN A O 1
ATOM 765 N N . LEU A 1 99 ? -44.439 -21.128 80.081 1.00 47.97 99 LEU A N 1
ATOM 766 C CA . LEU A 1 99 ? -44.622 -22.229 79.130 1.00 47.97 99 LEU A CA 1
ATOM 767 C C . LEU A 1 99 ? -45.500 -21.832 77.918 1.00 47.97 99 LEU A C 1
ATOM 769 O O . LEU A 1 99 ? -46.041 -22.699 77.240 1.00 47.97 99 LEU A O 1
ATOM 773 N N . GLN A 1 100 ? -45.622 -20.536 77.606 1.00 42.94 100 GLN A N 1
ATOM 774 C CA . GLN A 1 100 ? -46.536 -20.004 76.577 1.00 42.94 100 GLN A CA 1
ATOM 775 C C . GLN A 1 100 ? -45.902 -19.690 75.205 1.00 42.94 100 GLN A C 1
ATOM 777 O O . GLN A 1 100 ? -46.592 -19.218 74.308 1.00 42.94 100 GLN A O 1
ATOM 782 N N . SER A 1 101 ? -44.622 -19.993 74.970 1.00 45.03 101 SER A N 1
ATOM 783 C CA . SER A 1 101 ? -43.942 -19.604 73.714 1.00 45.03 101 SER A CA 1
ATOM 784 C C . SER A 1 101 ? -43.911 -20.680 72.615 1.00 45.03 101 SER A C 1
ATOM 786 O O . SER A 1 101 ? -43.192 -20.524 71.627 1.00 45.03 101 SER A O 1
ATOM 788 N N . ARG A 1 102 ? -44.653 -21.790 72.753 1.00 44.56 102 ARG A N 1
ATOM 789 C CA . ARG A 1 102 ? -44.590 -22.921 71.800 1.00 44.56 102 ARG A CA 1
ATOM 790 C C . ARG A 1 102 ? -45.521 -22.810 70.586 1.00 44.56 102 ARG A C 1
ATOM 792 O O . ARG A 1 102 ? -45.140 -23.311 69.532 1.00 44.56 102 ARG A O 1
ATOM 799 N N . GLU A 1 103 ? -46.661 -22.123 70.671 1.00 45.88 103 GLU A N 1
ATOM 800 C CA . GLU A 1 103 ? -47.558 -21.943 69.510 1.00 45.88 103 GLU A CA 1
ATOM 801 C C . GLU A 1 103 ? -46.970 -20.978 68.467 1.00 45.88 103 GLU A C 1
ATOM 803 O O . GLU A 1 103 ? -46.945 -21.297 67.277 1.00 45.88 103 GLU A O 1
ATOM 808 N N . SER A 1 104 ? -46.331 -19.888 68.911 1.00 50.47 104 SER A N 1
ATOM 809 C CA . SER A 1 104 ? -45.708 -18.880 68.032 1.00 50.47 104 SER A CA 1
ATOM 810 C C . SER A 1 104 ? -44.475 -19.392 67.256 1.00 50.47 104 SER A C 1
ATOM 812 O O . SER A 1 104 ? -44.089 -18.828 66.230 1.00 50.47 104 SER A O 1
ATOM 814 N N . LEU A 1 105 ? -43.860 -20.496 67.699 1.00 47.06 105 LEU A N 1
ATOM 815 C CA . LEU A 1 105 ? -42.745 -21.152 67.000 1.00 47.06 105 LEU A CA 1
ATOM 816 C C . LEU A 1 105 ? -43.210 -22.090 65.873 1.00 47.06 105 LEU A C 1
ATOM 818 O O . LEU A 1 105 ? -42.440 -22.340 64.945 1.00 47.06 105 LEU A O 1
ATOM 822 N N . SER A 1 106 ? -44.452 -22.584 65.918 1.00 51.09 106 SER A N 1
ATOM 823 C CA . SER A 1 106 ? -45.007 -23.467 64.881 1.00 51.09 106 SER A CA 1
ATOM 824 C C . SER A 1 106 ? -45.437 -22.688 63.628 1.00 51.09 106 SER A C 1
ATOM 826 O O . SER A 1 106 ? -45.102 -23.085 62.511 1.00 51.09 106 SER A O 1
ATOM 828 N N . GLU A 1 107 ? -46.032 -21.503 63.802 1.00 52.38 107 GLU A N 1
ATOM 829 C CA . GLU A 1 107 ? -46.373 -20.586 62.704 1.00 52.38 107 GLU A CA 1
ATOM 830 C C . GLU A 1 107 ? -45.134 -19.937 62.078 1.00 52.38 107 GLU A C 1
ATOM 832 O O . GLU A 1 107 ? -45.064 -19.785 60.856 1.00 52.38 107 GLU A O 1
ATOM 837 N N . LYS A 1 108 ? -44.101 -19.639 62.880 1.00 52.78 108 LYS A N 1
ATOM 838 C CA . LYS A 1 108 ? -42.782 -19.233 62.363 1.00 52.78 108 LYS A CA 1
ATOM 839 C C . LYS A 1 108 ? -42.111 -20.336 61.541 1.00 52.78 108 LYS A C 1
ATOM 841 O O . LYS A 1 108 ? -41.484 -20.029 60.533 1.00 52.78 108 LYS A O 1
ATOM 846 N N . ARG A 1 109 ? -42.277 -21.614 61.910 1.00 49.94 109 ARG A N 1
ATOM 847 C CA . ARG A 1 109 ? -41.756 -22.763 61.142 1.00 49.94 109 ARG A CA 1
ATOM 848 C C . ARG A 1 109 ? -42.493 -22.988 59.821 1.00 49.94 109 ARG A C 1
ATOM 850 O O . ARG A 1 109 ? -41.852 -23.343 58.836 1.00 49.94 109 ARG A O 1
ATOM 857 N N . SER A 1 110 ? -43.808 -22.767 59.786 1.00 53.62 110 SER A N 1
ATOM 858 C CA . SER A 1 110 ? -44.596 -22.907 58.555 1.00 53.62 110 SER A CA 1
ATOM 859 C C . SER A 1 110 ? -44.287 -21.799 57.536 1.00 53.62 110 SER A C 1
ATOM 861 O O . SER A 1 110 ? -44.221 -22.084 56.342 1.00 53.62 110 SER A O 1
ATOM 863 N N . LYS A 1 111 ? -44.007 -20.568 57.997 1.00 54.59 111 LYS A N 1
ATOM 864 C CA . LYS A 1 111 ? -43.547 -19.453 57.144 1.00 54.59 111 LYS A CA 1
ATOM 865 C C . LYS A 1 111 ? -42.128 -19.673 56.596 1.00 54.59 111 LYS A C 1
ATOM 867 O O . LYS A 1 111 ? -41.929 -19.541 55.392 1.00 54.59 111 LYS A O 1
ATOM 872 N N . LEU A 1 112 ? -41.194 -20.161 57.426 1.00 49.53 112 LEU A N 1
ATOM 873 C CA . LEU A 1 112 ? -39.830 -20.525 56.996 1.00 49.53 112 LEU A CA 1
ATOM 874 C C . LEU A 1 112 ? -39.816 -21.616 55.902 1.00 49.53 112 LEU A C 1
ATOM 876 O O . LEU A 1 112 ? -38.944 -21.636 55.037 1.00 49.53 112 LEU A O 1
ATOM 880 N N . SER A 1 113 ? -40.785 -22.539 55.935 1.00 50.97 113 SER A N 1
ATOM 881 C CA . SER A 1 113 ? -40.891 -23.632 54.959 1.00 50.97 113 SER A CA 1
ATOM 882 C C . SER A 1 113 ? -41.528 -23.220 53.624 1.00 50.97 113 SER A C 1
ATOM 884 O O . SER A 1 113 ? -41.355 -23.947 52.641 1.00 50.97 113 SER A O 1
ATOM 886 N N . GLN A 1 114 ? -42.276 -22.112 53.574 1.00 51.41 114 GLN A N 1
ATOM 887 C CA . GLN A 1 114 ? -42.792 -21.533 52.327 1.00 51.41 114 GLN A CA 1
ATOM 888 C C . GLN A 1 114 ? -41.755 -20.599 51.680 1.00 51.41 114 GLN A C 1
ATOM 890 O O . GLN A 1 114 ? -41.523 -20.714 50.479 1.00 51.41 114 GLN A O 1
ATOM 895 N N . GLU A 1 115 ? -41.035 -19.796 52.471 1.00 50.56 115 GLU A N 1
ATOM 896 C CA . GLU A 1 115 ? -39.924 -18.945 51.998 1.00 50.56 115 GLU A CA 1
ATOM 897 C C . GLU A 1 115 ? -38.773 -19.764 51.373 1.00 50.56 115 GLU A C 1
ATOM 899 O O . GLU A 1 115 ? -38.197 -19.375 50.356 1.00 50.56 115 GLU A O 1
ATOM 904 N N . GLY A 1 116 ? -38.484 -20.963 51.897 1.00 52.34 116 GLY A N 1
ATOM 905 C CA . GLY A 1 116 ? -37.494 -21.884 51.316 1.00 52.34 116 GLY A CA 1
ATOM 906 C C . GLY A 1 116 ? -37.865 -22.477 49.943 1.00 52.34 116 GLY A C 1
ATOM 907 O O . GLY A 1 116 ? -36.991 -22.966 49.230 1.00 52.34 116 GLY A O 1
ATOM 908 N N . LYS A 1 117 ? -39.148 -22.458 49.548 1.00 53.50 117 LYS A N 1
ATOM 909 C CA . LYS A 1 117 ? -39.604 -22.992 48.247 1.00 53.50 117 LYS A CA 1
ATOM 910 C C . LYS A 1 117 ? -39.632 -21.931 47.148 1.00 53.50 117 LYS A C 1
ATOM 912 O O . LYS A 1 117 ? -39.364 -22.272 45.996 1.00 53.50 117 LYS A O 1
ATOM 917 N N . ASP A 1 118 ? -39.919 -20.675 47.486 1.00 57.03 118 ASP A N 1
ATOM 918 C CA . ASP A 1 118 ? -39.861 -19.566 46.523 1.00 57.03 118 ASP A CA 1
ATOM 919 C C . ASP A 1 118 ? -38.417 -19.156 46.209 1.00 57.03 118 ASP A C 1
ATOM 921 O O . ASP A 1 118 ? -38.071 -18.992 45.040 1.00 57.03 118 ASP A O 1
ATOM 925 N N . THR A 1 119 ? -37.530 -19.165 47.207 1.00 62.16 119 THR A N 1
ATOM 926 C CA . THR A 1 119 ? -36.082 -18.961 47.003 1.00 62.16 119 THR A CA 1
ATOM 927 C C . THR A 1 119 ? -35.458 -20.002 46.064 1.00 62.16 119 THR A C 1
ATOM 929 O O . THR A 1 119 ? -34.571 -19.684 45.277 1.00 62.16 119 THR A O 1
ATOM 932 N N . SER A 1 120 ? -35.954 -21.245 46.060 1.00 72.88 120 SER A N 1
ATOM 933 C CA . SER A 1 120 ? -35.474 -22.292 45.145 1.00 72.88 120 SER A CA 1
ATOM 934 C C . SER A 1 120 ? -35.847 -22.048 43.677 1.00 72.88 120 SER A C 1
ATOM 936 O O . SER A 1 120 ? -35.105 -22.478 42.795 1.00 72.88 120 SER A O 1
ATOM 938 N N . LYS A 1 121 ? -36.983 -21.398 43.394 1.00 81.25 121 LYS A N 1
ATOM 939 C CA . LYS A 1 121 ? -37.379 -21.048 42.019 1.00 81.25 121 LYS A CA 1
ATOM 940 C C . LYS A 1 121 ? -36.619 -19.824 41.526 1.00 81.25 121 LYS A C 1
ATOM 942 O O . LYS A 1 121 ? -36.188 -19.800 40.379 1.00 81.25 121 LYS A O 1
ATOM 947 N N . GLU A 1 122 ? -36.432 -18.848 42.406 1.00 80.06 122 GLU A N 1
ATOM 948 C CA . GLU A 1 122 ? -35.668 -17.636 42.124 1.00 80.06 122 GLU A CA 1
ATOM 949 C C . GLU A 1 122 ? -34.200 -17.958 41.814 1.00 80.06 122 GLU A C 1
ATOM 951 O O . GLU A 1 122 ? -33.680 -17.511 40.796 1.00 80.06 122 GLU A O 1
ATOM 956 N N . ASN A 1 123 ? -33.567 -18.843 42.592 1.00 81.69 123 ASN A N 1
ATOM 957 C CA . ASN A 1 123 ? -32.204 -19.311 42.319 1.00 81.69 123 ASN A CA 1
ATOM 958 C C . ASN A 1 123 ? -32.075 -20.016 40.959 1.00 81.69 123 ASN A C 1
ATOM 960 O O . ASN A 1 123 ? -31.096 -19.797 40.251 1.00 81.69 123 ASN A O 1
ATOM 964 N N . ARG A 1 124 ? -33.079 -20.808 40.562 1.00 85.50 124 ARG A N 1
ATOM 965 C CA . ARG A 1 124 ? -33.096 -21.490 39.258 1.00 85.50 124 ARG A CA 1
ATOM 966 C C . ARG A 1 124 ? -33.193 -20.498 38.096 1.00 85.50 124 ARG A C 1
ATOM 968 O O . ARG A 1 124 ? -32.510 -20.654 37.091 1.00 85.50 124 ARG A O 1
ATOM 975 N N . LEU A 1 125 ? -33.997 -19.447 38.264 1.00 91.06 125 LEU A N 1
ATOM 976 C CA . LEU A 1 125 ? -34.126 -18.367 37.286 1.00 91.06 125 LEU A CA 1
ATOM 977 C C . LEU A 1 125 ? -32.832 -17.546 37.170 1.00 91.06 125 LEU A C 1
ATOM 979 O O . LEU A 1 125 ? -32.451 -17.141 36.075 1.00 91.06 125 LEU A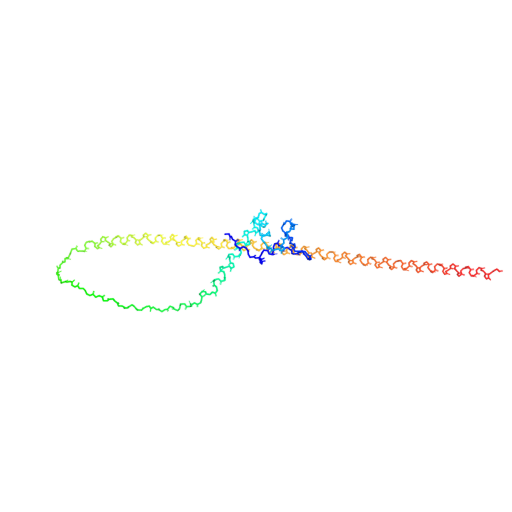 O 1
ATOM 983 N N . ILE A 1 126 ? -32.152 -17.302 38.296 1.00 89.56 126 ILE A N 1
ATOM 984 C CA . ILE A 1 126 ? -30.850 -16.625 38.332 1.00 89.56 126 ILE A CA 1
ATOM 985 C C . ILE A 1 126 ? -29.805 -17.443 37.572 1.00 89.56 126 ILE A C 1
ATOM 987 O O . ILE A 1 126 ? -29.058 -16.870 36.782 1.00 89.56 126 ILE A O 1
ATOM 991 N N . GLU A 1 127 ? -29.776 -18.760 37.774 1.00 92.50 127 GLU A N 1
ATOM 992 C CA . GLU A 1 127 ? -28.848 -19.667 37.097 1.00 92.50 127 GLU A CA 1
ATOM 993 C C . GLU A 1 127 ? -29.061 -19.639 35.573 1.00 92.50 127 GLU A C 1
ATOM 995 O O . GLU A 1 127 ? -28.121 -19.340 34.836 1.00 92.50 127 GLU A O 1
ATOM 1000 N N . GLU A 1 128 ? -30.306 -19.758 35.099 1.00 93.88 128 GLU A N 1
ATOM 1001 C CA . GLU A 1 128 ? -30.652 -19.619 33.672 1.00 93.88 128 GLU A CA 1
ATOM 1002 C C . GLU A 1 128 ? -30.242 -18.247 33.096 1.00 93.88 128 GLU A C 1
ATOM 1004 O O . GLU A 1 128 ? -29.647 -18.159 32.019 1.00 93.88 128 GLU A O 1
ATOM 1009 N N . LEU A 1 129 ? -30.488 -17.156 33.832 1.00 95.12 129 LEU A N 1
ATOM 1010 C CA . LEU A 1 129 ? -30.060 -15.806 33.441 1.00 95.12 129 LEU A CA 1
ATOM 1011 C C . LEU A 1 129 ? -28.536 -15.664 33.385 1.00 95.12 129 LEU A C 1
ATOM 1013 O O . LEU A 1 129 ? -28.020 -14.888 32.576 1.00 95.12 129 LEU A O 1
ATOM 1017 N N . THR A 1 130 ? -27.806 -16.360 34.255 1.00 95.31 130 THR A N 1
ATOM 1018 C CA . THR A 1 130 ? -26.340 -16.331 34.252 1.00 95.31 130 THR A CA 1
ATOM 1019 C C . THR A 1 130 ? -25.768 -17.110 33.076 1.00 95.31 130 THR A C 1
ATOM 1021 O O . THR A 1 130 ? -24.874 -16.595 32.403 1.00 95.31 130 THR A O 1
ATOM 1024 N N . GLU A 1 131 ? -26.326 -18.280 32.757 1.00 95.50 131 GLU A N 1
ATOM 1025 C CA . GLU A 1 131 ? -25.932 -19.065 31.587 1.00 95.50 131 GLU A CA 1
ATOM 1026 C C . GLU A 1 131 ? -26.157 -18.285 30.291 1.00 95.50 131 GLU A C 1
ATOM 1028 O O . GLU A 1 131 ? -25.273 -18.227 29.433 1.00 95.50 131 GLU A O 1
ATOM 1033 N N . GLU A 1 132 ? -27.304 -17.618 30.166 1.00 96.50 132 GLU A N 1
ATOM 1034 C CA . GLU A 1 132 ? -27.617 -16.844 28.968 1.00 96.50 132 GLU A CA 1
ATOM 1035 C C . GLU A 1 132 ? -26.706 -15.613 28.828 1.00 96.50 132 GLU A C 1
ATOM 1037 O O . GLU A 1 132 ? -26.218 -15.313 27.738 1.00 96.50 132 GLU A O 1
ATOM 1042 N N . LYS A 1 133 ? -26.362 -14.941 29.936 1.00 97.06 133 LYS A N 1
ATOM 1043 C CA . LYS A 1 133 ? -25.357 -13.861 29.926 1.00 97.06 133 LYS A CA 1
ATOM 1044 C C . LYS A 1 133 ? -23.982 -14.354 29.479 1.00 97.06 133 LYS A C 1
ATOM 1046 O O . LYS A 1 133 ? -23.311 -13.656 28.720 1.00 97.06 133 LYS A O 1
ATOM 1051 N N . ILE A 1 134 ? -23.569 -15.542 29.923 1.00 97.50 134 ILE A N 1
ATOM 1052 C CA . ILE A 1 134 ? -22.305 -16.159 29.500 1.00 97.50 134 ILE A CA 1
ATOM 1053 C C . ILE A 1 134 ? -22.339 -16.454 27.996 1.00 97.50 134 ILE A C 1
ATOM 1055 O O . ILE A 1 134 ? -21.380 -16.138 27.291 1.00 97.50 134 ILE A O 1
ATOM 1059 N N . ARG A 1 135 ? -23.448 -16.995 27.474 1.00 97.44 135 ARG A N 1
ATOM 1060 C CA . ARG A 1 135 ? -23.611 -17.241 26.030 1.00 97.44 135 ARG A CA 1
ATOM 1061 C C . ARG A 1 135 ? -23.517 -15.958 25.216 1.00 97.44 135 ARG A C 1
ATOM 1063 O O . ARG A 1 135 ? -22.763 -15.918 24.247 1.00 97.44 135 ARG A O 1
ATOM 1070 N N . ILE A 1 136 ? -24.223 -14.907 25.628 1.00 97.62 136 ILE A N 1
ATOM 1071 C CA . ILE A 1 136 ? -24.182 -13.606 24.949 1.00 97.62 136 ILE A CA 1
ATOM 1072 C C . ILE A 1 136 ? -22.757 -13.041 24.957 1.00 97.62 136 ILE A C 1
ATOM 1074 O O . ILE A 1 136 ? -22.280 -12.590 23.918 1.00 97.62 136 ILE A O 1
ATOM 1078 N N . ALA A 1 137 ? -22.053 -13.110 26.091 1.00 97.62 137 ALA A N 1
ATOM 1079 C CA . ALA A 1 137 ? -20.672 -12.644 26.186 1.00 97.62 137 ALA A CA 1
ATOM 1080 C C . ALA A 1 137 ? -19.729 -13.424 25.251 1.00 97.62 137 ALA A C 1
ATOM 1082 O O . ALA A 1 137 ? -18.882 -12.826 24.586 1.00 97.62 137 ALA A O 1
ATOM 1083 N N . ASN A 1 138 ? -19.904 -14.745 25.146 1.00 97.62 138 ASN A N 1
ATOM 1084 C CA . ASN A 1 138 ? -19.118 -15.581 24.238 1.00 97.62 138 ASN A CA 1
ATOM 1085 C C . ASN A 1 138 ? -19.393 -15.248 22.764 1.00 97.62 138 ASN A C 1
ATOM 1087 O O . ASN A 1 138 ? -18.449 -15.093 21.994 1.00 97.62 138 ASN A O 1
ATOM 1091 N N . LEU A 1 139 ? -20.661 -15.064 22.382 1.00 98.31 139 LEU A N 1
ATOM 1092 C CA . LEU A 1 139 ? -21.035 -14.665 21.020 1.00 98.31 139 LEU A CA 1
ATOM 1093 C C . LEU A 1 139 ? -20.497 -13.276 20.659 1.00 98.31 139 LEU A C 1
ATOM 1095 O O . LEU A 1 139 ? -20.016 -13.066 19.549 1.00 98.31 139 LEU A O 1
ATOM 1099 N N . GLN A 1 140 ? -20.542 -12.326 21.598 1.00 97.94 140 GLN A N 1
ATOM 1100 C CA . GLN A 1 140 ? -19.952 -11.000 21.403 1.00 97.94 140 GLN A CA 1
ATOM 1101 C C . GLN A 1 140 ? -18.441 -11.084 21.187 1.00 97.94 140 GLN A C 1
ATOM 1103 O O . GLN A 1 140 ? -17.916 -10.421 20.295 1.00 97.94 140 GLN A O 1
ATOM 1108 N N . LYS A 1 141 ? -17.745 -11.919 21.967 1.00 98.12 141 LYS A N 1
ATOM 1109 C CA . LYS A 1 141 ? -16.309 -12.153 21.793 1.00 98.12 141 LYS A CA 1
ATOM 1110 C C . LYS A 1 141 ? -16.001 -12.728 20.407 1.00 98.12 141 LYS A C 1
ATOM 1112 O O . LYS A 1 141 ? -15.121 -12.205 19.732 1.00 98.12 141 LYS A O 1
ATOM 1117 N N . GLU A 1 142 ? -16.744 -13.745 19.974 1.00 98.38 142 GLU A N 1
ATOM 1118 C CA . GLU A 1 142 ? -16.566 -14.370 18.657 1.00 98.38 142 GLU A CA 1
ATOM 1119 C C . GLU A 1 142 ? -16.831 -13.381 17.511 1.00 98.38 142 GLU A C 1
ATOM 1121 O O . GLU A 1 142 ? -16.105 -13.361 16.519 1.00 98.38 142 GLU A O 1
ATOM 1126 N N . LEU A 1 143 ? -17.842 -12.516 17.649 1.00 98.19 143 LEU A N 1
ATOM 1127 C CA . LEU A 1 143 ? -18.143 -11.487 16.653 1.00 98.19 143 LEU A CA 1
ATOM 1128 C C . LEU A 1 143 ? -16.993 -10.478 16.515 1.00 98.19 143 LEU A C 1
ATOM 1130 O O . LEU A 1 143 ? -16.599 -10.148 15.398 1.00 98.19 143 LEU A O 1
ATOM 1134 N N . ILE A 1 144 ? -16.438 -10.023 17.642 1.00 98.12 144 ILE A N 1
ATOM 1135 C CA . ILE A 1 144 ? -15.291 -9.104 17.661 1.00 98.12 144 ILE A CA 1
ATOM 1136 C C . ILE A 1 144 ? -14.058 -9.766 17.036 1.00 98.12 144 ILE A C 1
ATOM 1138 O O . ILE A 1 144 ? -13.331 -9.123 16.280 1.00 98.12 144 ILE A O 1
ATOM 1142 N N . GLU A 1 145 ? -13.823 -11.044 17.337 1.00 97.94 145 GLU A N 1
ATOM 1143 C CA . GLU A 1 145 ? -12.704 -11.810 16.786 1.00 97.94 145 GLU A CA 1
ATOM 1144 C C . GLU A 1 145 ? -12.811 -11.937 15.261 1.00 97.94 145 GLU A C 1
ATOM 1146 O O . GLU A 1 145 ? -11.870 -11.573 14.557 1.00 97.94 145 GLU A O 1
ATOM 1151 N N . LYS A 1 146 ? -13.987 -12.299 14.734 1.00 98.31 146 LYS A N 1
ATOM 1152 C CA . LYS A 1 146 ? -14.234 -12.341 13.282 1.00 98.31 146 LYS A CA 1
ATOM 1153 C C . LYS A 1 146 ? -14.056 -10.979 12.613 1.00 98.31 146 LYS A C 1
ATOM 1155 O O . LYS A 1 146 ? -13.470 -10.895 11.536 1.00 98.31 146 LYS A O 1
ATOM 1160 N N . GLU A 1 147 ? -14.520 -9.902 13.246 1.00 98.50 147 GLU A N 1
ATOM 1161 C CA . GLU A 1 147 ? -14.352 -8.546 12.708 1.00 98.50 147 GLU A CA 1
ATOM 1162 C C . GLU A 1 147 ? -12.868 -8.133 12.658 1.00 98.50 147 GLU A C 1
ATOM 1164 O O . GLU A 1 147 ? -12.421 -7.465 11.722 1.00 98.50 147 GLU A O 1
ATOM 1169 N N . MET A 1 148 ? -12.079 -8.539 13.655 1.00 98.00 148 MET A N 1
ATOM 1170 C CA . MET A 1 148 ? -10.630 -8.329 13.676 1.00 98.00 148 MET A CA 1
ATOM 1171 C C . MET A 1 148 ? -9.922 -9.153 12.596 1.00 98.00 148 MET A C 1
ATOM 1173 O O . MET A 1 148 ? -9.054 -8.622 11.902 1.00 98.00 148 MET A O 1
ATOM 1177 N N . GLU A 1 149 ? -10.297 -10.420 12.418 1.00 98.25 149 GLU A N 1
ATOM 1178 C CA . GLU A 1 149 ? -9.759 -11.291 11.368 1.00 98.25 149 GLU A CA 1
ATOM 1179 C C . GLU A 1 149 ? -10.034 -10.740 9.966 1.00 98.25 149 GLU A C 1
ATOM 1181 O O . GLU A 1 149 ? -9.116 -10.665 9.148 1.00 98.25 149 GLU A O 1
ATOM 1186 N N . GLU A 1 150 ? -11.256 -10.273 9.698 1.00 98.06 150 GLU A N 1
ATOM 1187 C CA . GLU A 1 150 ? -11.614 -9.651 8.420 1.00 98.06 150 GLU A CA 1
ATOM 1188 C C . GLU A 1 150 ? -10.764 -8.400 8.149 1.00 98.06 150 GLU A C 1
ATOM 1190 O O . GLU A 1 150 ? -10.220 -8.220 7.053 1.00 98.06 150 GLU A O 1
ATOM 1195 N N . LYS A 1 151 ? -10.589 -7.542 9.163 1.00 98.00 151 LYS A N 1
ATOM 1196 C CA . LYS A 1 151 ? -9.730 -6.354 9.060 1.00 98.00 151 LYS A CA 1
ATOM 1197 C C . LYS A 1 151 ? -8.274 -6.732 8.800 1.00 98.00 151 LYS A C 1
ATOM 1199 O O . LYS A 1 151 ? -7.639 -6.112 7.948 1.00 98.00 151 LYS A O 1
ATOM 1204 N N . ASN A 1 152 ? -7.760 -7.751 9.485 1.00 97.94 152 ASN A N 1
ATOM 1205 C CA . ASN A 1 152 ? -6.398 -8.241 9.286 1.00 97.94 152 ASN A CA 1
ATOM 1206 C C . ASN A 1 152 ? -6.206 -8.797 7.872 1.00 97.94 152 ASN A C 1
ATOM 1208 O O . ASN A 1 152 ? -5.228 -8.452 7.211 1.00 97.94 152 ASN A O 1
ATOM 1212 N N . LEU A 1 153 ? -7.162 -9.580 7.366 1.00 98.56 153 LEU A N 1
ATOM 1213 C CA . LEU A 1 153 ? -7.128 -10.097 5.999 1.00 98.56 153 LEU A CA 1
ATOM 1214 C C . LEU A 1 153 ? -7.110 -8.958 4.973 1.00 98.56 153 LEU A C 1
ATOM 1216 O O . LEU A 1 153 ? -6.323 -8.981 4.027 1.00 98.56 153 LEU A O 1
ATOM 1220 N N . LYS A 1 154 ? -7.930 -7.924 5.184 1.00 98.56 154 LYS A N 1
ATOM 1221 C CA . LYS A 1 154 ? -7.966 -6.741 4.318 1.00 98.56 154 LYS A CA 1
ATOM 1222 C C . LYS A 1 154 ? -6.642 -5.977 4.317 1.00 98.56 154 LYS A C 1
ATOM 1224 O O . LYS A 1 154 ? -6.211 -5.520 3.261 1.00 98.56 154 LYS A O 1
ATOM 1229 N N . ILE A 1 155 ? -5.994 -5.845 5.475 1.00 98.50 155 ILE A N 1
ATOM 1230 C CA . ILE A 1 155 ? -4.664 -5.231 5.583 1.00 98.50 155 ILE A CA 1
ATOM 1231 C C . ILE A 1 155 ? -3.641 -6.041 4.782 1.00 98.50 155 ILE A C 1
ATOM 1233 O O . ILE A 1 155 ? -2.903 -5.458 3.990 1.00 98.50 155 ILE A O 1
ATOM 1237 N N . THR A 1 156 ? -3.634 -7.367 4.932 1.00 98.25 156 THR A N 1
ATOM 1238 C CA . THR A 1 156 ? -2.727 -8.253 4.188 1.00 98.25 156 THR A CA 1
ATOM 1239 C C . THR A 1 156 ? -2.925 -8.131 2.680 1.00 98.25 156 THR A C 1
ATOM 1241 O O . THR A 1 156 ? -1.957 -7.920 1.957 1.00 98.25 156 THR A O 1
ATOM 1244 N N . LEU A 1 157 ? -4.171 -8.161 2.200 1.00 98.44 157 LEU A N 1
ATOM 1245 C CA . LEU A 1 157 ? -4.469 -8.014 0.772 1.00 98.44 157 LEU A CA 1
ATOM 1246 C C . LEU A 1 157 ? -3.975 -6.677 0.206 1.00 98.44 157 LEU A C 1
ATOM 1248 O O . LEU A 1 157 ? -3.375 -6.643 -0.864 1.00 98.44 157 LEU A O 1
ATOM 1252 N N . LEU A 1 158 ? -4.176 -5.575 0.934 1.00 98.44 158 LEU A N 1
ATOM 1253 C CA . LEU A 1 158 ? -3.667 -4.264 0.518 1.00 98.44 158 LEU A CA 1
ATOM 1254 C C . LEU A 1 158 ? -2.135 -4.232 0.474 1.00 98.44 158 LEU A C 1
ATOM 1256 O O . LEU A 1 158 ? -1.552 -3.639 -0.437 1.00 98.44 158 LEU A O 1
ATOM 1260 N N . GLN A 1 159 ? -1.480 -4.880 1.438 1.00 98.12 159 GLN A N 1
ATOM 1261 C CA . GLN A 1 159 ? -0.027 -5.005 1.464 1.00 98.12 159 GLN A CA 1
ATOM 1262 C C . GLN A 1 159 ? 0.478 -5.784 0.238 1.00 98.12 159 GLN A C 1
ATOM 1264 O O . GLN A 1 159 ? 1.428 -5.354 -0.420 1.00 98.12 159 GLN A O 1
ATOM 1269 N N . ASP A 1 160 ? -0.187 -6.885 -0.109 1.00 98.25 160 ASP A N 1
ATOM 1270 C CA . ASP A 1 160 ? 0.145 -7.708 -1.272 1.00 98.25 160 ASP A CA 1
ATOM 1271 C C . ASP A 1 160 ? -0.085 -6.961 -2.589 1.00 98.25 160 ASP A C 1
ATOM 1273 O O . ASP A 1 160 ? 0.773 -6.999 -3.472 1.00 98.25 160 ASP A O 1
ATOM 1277 N N . GLU A 1 161 ? -1.174 -6.198 -2.712 1.00 98.56 161 GLU A N 1
ATOM 1278 C CA . GLU A 1 161 ? -1.407 -5.326 -3.869 1.00 98.56 161 GLU A CA 1
ATOM 1279 C C . GLU A 1 161 ? -0.293 -4.285 -4.038 1.00 98.56 161 GLU A C 1
ATOM 1281 O O . GLU A 1 161 ? 0.162 -4.021 -5.157 1.00 98.56 161 GLU A O 1
ATOM 1286 N N . MET A 1 162 ? 0.165 -3.681 -2.938 1.00 98.12 162 MET A N 1
ATOM 1287 C CA . MET A 1 162 ? 1.277 -2.731 -2.967 1.00 98.12 162 MET A CA 1
ATOM 1288 C C . MET A 1 162 ? 2.588 -3.404 -3.381 1.00 98.12 162 MET A C 1
ATOM 1290 O O . MET A 1 162 ? 3.320 -2.863 -4.214 1.00 98.12 162 MET A O 1
ATOM 1294 N N . ASN A 1 163 ? 2.867 -4.591 -2.843 1.00 98.19 163 ASN A N 1
ATOM 1295 C CA . ASN A 1 163 ? 4.045 -5.377 -3.202 1.00 98.19 163 ASN A CA 1
ATOM 1296 C C . ASN A 1 163 ? 4.016 -5.782 -4.681 1.00 98.19 163 ASN A C 1
ATOM 1298 O O . ASN A 1 163 ? 5.023 -5.648 -5.377 1.00 98.19 163 ASN A O 1
ATOM 1302 N N . HIS A 1 164 ? 2.856 -6.200 -5.190 1.00 98.50 164 HIS A N 1
ATOM 1303 C CA . HIS A 1 164 ? 2.674 -6.554 -6.593 1.00 98.50 164 HIS A CA 1
ATOM 1304 C C . HIS A 1 164 ? 2.917 -5.355 -7.518 1.00 98.50 164 HIS A C 1
ATOM 1306 O O . HIS A 1 164 ? 3.681 -5.458 -8.476 1.00 98.50 164 HIS A O 1
ATOM 1312 N N . LYS A 1 165 ? 2.351 -4.182 -7.198 1.00 98.56 165 LYS A N 1
ATOM 1313 C CA . LYS A 1 165 ? 2.596 -2.940 -7.955 1.00 98.56 165 LYS A CA 1
ATOM 1314 C C . LYS A 1 165 ? 4.075 -2.559 -7.971 1.00 98.56 165 LYS A C 1
ATOM 1316 O O . LYS A 1 165 ? 4.588 -2.141 -9.007 1.00 98.56 165 LYS A O 1
ATOM 1321 N N . LYS A 1 166 ? 4.767 -2.722 -6.841 1.00 98.56 166 LYS A N 1
ATOM 1322 C CA . LYS A 1 166 ? 6.209 -2.480 -6.754 1.00 98.56 166 LYS A CA 1
ATOM 1323 C C . LYS A 1 166 ? 6.991 -3.424 -7.672 1.00 98.56 166 LYS A C 1
ATOM 1325 O O . LYS A 1 166 ? 7.866 -2.959 -8.396 1.00 98.56 166 LYS A O 1
ATOM 1330 N N . LEU A 1 167 ? 6.644 -4.711 -7.683 1.00 98.75 167 LEU A N 1
ATOM 1331 C CA . LEU A 1 167 ? 7.285 -5.701 -8.549 1.00 98.75 167 LEU A CA 1
ATOM 1332 C C . LEU A 1 167 ? 7.064 -5.391 -10.037 1.00 98.75 167 LEU A C 1
ATOM 1334 O O . LEU A 1 167 ? 8.009 -5.454 -10.817 1.00 98.75 167 LEU A O 1
ATOM 1338 N N . LEU A 1 168 ? 5.846 -5.001 -10.428 1.00 98.50 168 LEU A N 1
ATOM 1339 C CA . LEU A 1 168 ? 5.548 -4.605 -11.810 1.00 98.50 168 LEU A CA 1
ATOM 1340 C C . LEU A 1 168 ? 6.399 -3.416 -12.262 1.00 98.50 168 LEU A C 1
ATOM 1342 O O . LEU A 1 168 ? 6.963 -3.439 -13.352 1.00 98.50 168 LEU A O 1
ATOM 1346 N N . TYR A 1 169 ? 6.544 -2.408 -11.404 1.00 98.31 169 TYR A N 1
ATOM 1347 C CA . TYR A 1 169 ? 7.401 -1.262 -11.692 1.00 98.31 169 TYR A CA 1
ATOM 1348 C C . TYR A 1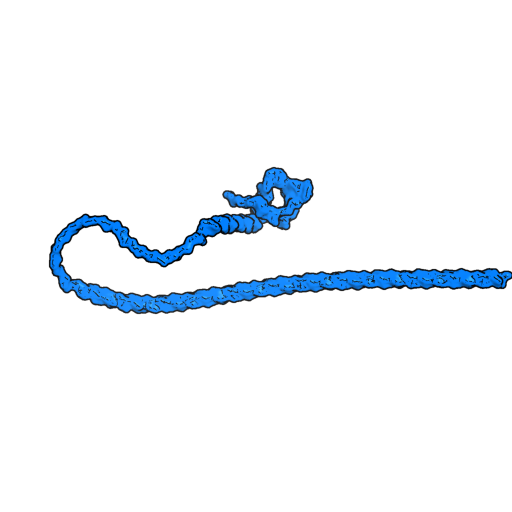 169 ? 8.879 -1.660 -11.846 1.00 98.31 169 TYR A C 1
ATOM 1350 O O . TYR A 1 169 ? 9.583 -1.148 -12.717 1.00 98.31 169 TYR A O 1
ATOM 1358 N N . GLU A 1 170 ? 9.371 -2.581 -11.013 1.00 98.69 170 GLU A N 1
ATOM 1359 C CA . GLU A 1 170 ? 10.742 -3.092 -11.119 1.00 98.69 170 GLU A CA 1
ATOM 1360 C C . GLU A 1 170 ? 10.972 -3.868 -12.426 1.00 98.69 170 GLU A C 1
ATOM 1362 O O . GLU A 1 170 ? 12.016 -3.688 -13.059 1.00 98.69 170 GLU A O 1
ATOM 1367 N N . LEU A 1 171 ? 9.989 -4.660 -12.866 1.00 98.44 171 LEU A N 1
ATOM 1368 C CA . LEU A 1 171 ? 10.027 -5.362 -14.151 1.00 98.44 171 LEU A CA 1
ATOM 1369 C C . LEU A 1 171 ? 10.028 -4.387 -15.332 1.00 98.44 171 LEU A C 1
ATOM 1371 O O . LEU A 1 171 ? 10.910 -4.466 -16.185 1.00 98.44 171 LEU A O 1
ATOM 1375 N N . GLU A 1 172 ? 9.115 -3.415 -15.349 1.00 98.69 172 GLU A N 1
ATOM 1376 C CA . GLU A 1 172 ? 9.055 -2.397 -16.405 1.00 98.69 172 GLU A CA 1
ATOM 1377 C C . GLU A 1 172 ? 10.373 -1.611 -16.492 1.00 98.69 172 GLU A C 1
ATOM 1379 O O . GLU A 1 172 ? 10.919 -1.373 -17.573 1.00 98.69 172 GLU A O 1
ATOM 1384 N N . LYS A 1 173 ? 10.955 -1.262 -15.340 1.00 98.50 173 LYS A N 1
ATOM 1385 C CA . LYS A 1 173 ? 12.264 -0.604 -15.276 1.00 98.50 173 LYS A CA 1
ATOM 1386 C C . LYS A 1 173 ? 13.364 -1.460 -15.909 1.00 98.50 173 LYS A C 1
ATOM 1388 O O . LYS A 1 173 ? 14.211 -0.917 -16.624 1.00 98.50 173 LYS A O 1
ATOM 1393 N N . TYR A 1 174 ? 13.375 -2.765 -15.642 1.00 98.56 174 TYR A N 1
ATOM 1394 C CA . TYR A 1 174 ? 14.334 -3.691 -16.240 1.00 98.56 174 TYR A CA 1
ATOM 1395 C C . TYR A 1 174 ? 14.163 -3.777 -17.763 1.00 98.56 174 TYR A C 1
ATOM 1397 O O . TYR A 1 174 ? 15.147 -3.664 -18.495 1.00 98.56 174 TYR A O 1
ATOM 1405 N N . GLU A 1 175 ? 12.927 -3.885 -18.252 1.00 98.62 175 GLU A N 1
ATOM 1406 C CA . GLU A 1 175 ? 12.620 -3.931 -19.687 1.00 98.62 175 GLU A CA 1
ATOM 1407 C C . GLU A 1 175 ? 13.070 -2.663 -20.418 1.00 98.62 175 GLU A C 1
ATOM 1409 O O . GLU A 1 175 ? 13.700 -2.732 -21.479 1.00 98.62 175 GLU A O 1
ATOM 1414 N N . ILE A 1 176 ? 12.798 -1.493 -19.834 1.00 98.56 176 ILE A N 1
ATOM 1415 C CA . ILE A 1 176 ? 13.242 -0.206 -20.376 1.00 98.56 176 ILE A CA 1
ATOM 1416 C C . ILE A 1 176 ? 14.768 -0.173 -20.481 1.00 98.56 176 ILE A C 1
ATOM 1418 O O . ILE A 1 176 ? 15.307 0.268 -21.499 1.00 98.56 176 ILE A O 1
ATOM 1422 N N . GLU A 1 177 ? 15.478 -0.631 -19.452 1.00 98.50 177 GLU A N 1
ATOM 1423 C CA . GLU A 1 177 ? 16.939 -0.614 -19.443 1.00 98.50 177 GLU A CA 1
ATOM 1424 C C . GLU A 1 177 ? 17.532 -1.592 -20.462 1.00 98.50 177 GLU A C 1
ATOM 1426 O O . GLU A 1 177 ? 18.422 -1.218 -21.230 1.00 98.50 177 GLU A O 1
ATOM 1431 N N . HIS A 1 178 ? 16.979 -2.802 -20.556 1.00 98.50 178 HIS A N 1
ATOM 1432 C CA . HIS A 1 178 ? 17.352 -3.768 -21.585 1.00 98.50 178 HIS A CA 1
ATOM 1433 C C . HIS A 1 178 ? 17.162 -3.178 -22.991 1.00 98.50 178 HIS A C 1
ATOM 1435 O O . HIS A 1 178 ? 18.078 -3.181 -23.816 1.00 98.50 178 HIS A O 1
ATOM 1441 N N . ARG A 1 179 ? 16.011 -2.546 -23.247 1.00 98.56 179 ARG A N 1
ATOM 1442 C CA . ARG A 1 179 ? 15.720 -1.906 -24.536 1.00 98.56 179 ARG A CA 1
ATOM 1443 C C . ARG A 1 179 ? 16.688 -0.768 -24.864 1.00 98.56 179 ARG A C 1
ATOM 1445 O O . ARG A 1 179 ? 17.072 -0.602 -26.024 1.00 98.56 179 ARG A O 1
ATOM 1452 N N . LYS A 1 180 ? 17.123 0.018 -23.873 1.00 98.44 180 LYS A N 1
ATOM 1453 C CA . LYS A 1 180 ? 18.167 1.038 -24.085 1.00 98.44 180 LYS A CA 1
ATOM 1454 C C . LYS A 1 180 ? 19.485 0.407 -24.526 1.00 98.44 180 LYS A C 1
ATOM 1456 O O . LYS A 1 180 ? 20.126 0.938 -25.436 1.00 98.44 180 LYS A O 1
ATOM 1461 N N . GLN A 1 181 ? 19.885 -0.704 -23.910 1.00 98.38 181 GLN A N 1
ATOM 1462 C CA . GLN A 1 181 ? 21.105 -1.420 -24.285 1.00 98.38 181 GLN A CA 1
ATOM 1463 C C . GLN A 1 181 ? 21.016 -1.965 -25.711 1.00 98.38 181 GLN A C 1
ATOM 1465 O O . GLN A 1 181 ? 21.949 -1.773 -26.490 1.00 98.38 181 GLN A O 1
ATOM 1470 N N . GLU A 1 182 ? 19.874 -2.535 -26.102 1.00 98.31 182 GLU A N 1
ATOM 1471 C CA . GLU A 1 182 ? 19.647 -2.978 -27.482 1.00 98.31 182 GLU A CA 1
ATOM 1472 C C . GLU A 1 182 ? 19.773 -1.832 -28.489 1.00 98.31 182 GLU A C 1
ATOM 1474 O O . GLU A 1 182 ? 20.422 -1.979 -29.525 1.00 98.31 182 GLU A O 1
ATOM 1479 N N . ILE A 1 183 ? 19.170 -0.674 -28.198 1.00 98.50 183 ILE A N 1
ATOM 1480 C CA . ILE A 1 183 ? 19.271 0.509 -29.062 1.00 98.50 183 ILE A CA 1
ATOM 1481 C C . ILE A 1 183 ? 20.727 0.968 -29.166 1.00 98.50 183 ILE A C 1
ATOM 1483 O O . ILE A 1 183 ? 21.188 1.301 -30.258 1.00 98.50 183 ILE A O 1
ATOM 1487 N N . LYS A 1 184 ? 21.467 0.970 -28.052 1.00 98.38 184 LYS A N 1
ATOM 1488 C CA . LYS A 1 184 ? 22.892 1.318 -28.033 1.00 98.38 184 LYS A CA 1
ATOM 1489 C C . LYS A 1 184 ? 23.710 0.358 -28.903 1.00 98.38 184 LYS A C 1
ATOM 1491 O O . LYS A 1 184 ? 24.496 0.819 -29.725 1.00 98.38 184 LYS A O 1
ATOM 1496 N N . HIS A 1 185 ? 23.478 -0.946 -28.775 1.00 98.38 185 HIS A N 1
ATOM 1497 C CA . HIS A 1 185 ? 24.153 -1.962 -29.579 1.00 98.38 185 HIS A CA 1
ATOM 1498 C C . HIS A 1 185 ? 23.820 -1.826 -31.074 1.00 98.38 185 HIS A C 1
ATOM 1500 O O . HIS A 1 185 ? 24.718 -1.825 -31.912 1.00 98.38 185 HIS A O 1
ATOM 1506 N N . LYS A 1 186 ? 22.545 -1.599 -31.422 1.00 98.31 186 LYS A N 1
ATOM 1507 C CA . LYS A 1 186 ? 22.113 -1.345 -32.809 1.00 98.31 186 LYS A CA 1
ATOM 1508 C C . LYS A 1 186 ? 22.781 -0.107 -33.413 1.00 98.31 186 LYS A C 1
ATOM 1510 O O . LYS A 1 186 ? 23.198 -0.149 -34.566 1.00 98.31 186 LYS A O 1
ATOM 1515 N N . LYS A 1 187 ? 22.914 0.981 -32.645 1.00 98.19 187 LYS A N 1
ATOM 1516 C CA . LYS A 1 187 ? 23.650 2.178 -33.088 1.00 98.19 187 LYS A CA 1
ATOM 1517 C C . LYS A 1 187 ? 25.113 1.856 -33.382 1.00 98.19 187 LYS A C 1
ATOM 1519 O O . LYS A 1 187 ? 25.592 2.200 -34.453 1.00 98.19 187 LYS A O 1
ATOM 1524 N N . GLN A 1 188 ? 25.774 1.125 -32.486 1.00 98.19 188 GLN A N 1
ATOM 1525 C CA . GLN A 1 188 ? 27.166 0.720 -32.672 1.00 98.19 188 GLN A CA 1
ATOM 1526 C C . GLN A 1 188 ? 27.361 -0.142 -33.931 1.00 98.19 188 GLN A C 1
ATOM 1528 O O . GLN A 1 188 ? 28.303 0.091 -34.682 1.00 98.19 188 GLN A O 1
ATOM 1533 N N . ILE A 1 189 ? 26.459 -1.092 -34.204 1.00 98.25 189 ILE A N 1
ATOM 1534 C CA . ILE A 1 189 ? 26.490 -1.895 -35.440 1.00 98.25 189 ILE A CA 1
ATOM 1535 C C . ILE A 1 189 ? 26.353 -1.001 -36.678 1.00 98.25 189 ILE A C 1
ATOM 1537 O O . ILE A 1 189 ? 27.115 -1.152 -37.632 1.00 98.25 189 ILE A O 1
ATOM 1541 N N . ASN A 1 190 ? 25.407 -0.059 -36.668 1.00 98.19 190 ASN A N 1
ATOM 1542 C CA . ASN A 1 190 ? 25.211 0.858 -37.790 1.00 98.19 190 ASN A CA 1
ATOM 1543 C C . ASN A 1 190 ? 26.438 1.751 -38.025 1.00 98.19 190 ASN A C 1
ATOM 1545 O O . ASN A 1 190 ? 26.824 1.960 -39.174 1.00 98.19 190 ASN A O 1
ATOM 1549 N N . ASP A 1 191 ? 27.067 2.246 -36.957 1.00 98.19 191 ASP A N 1
ATOM 1550 C CA . ASP A 1 191 ? 28.281 3.060 -37.049 1.00 98.19 191 ASP A CA 1
ATOM 1551 C C . ASP A 1 191 ? 29.449 2.258 -37.643 1.00 98.19 191 ASP A C 1
ATOM 1553 O O . ASP A 1 191 ? 30.133 2.747 -38.54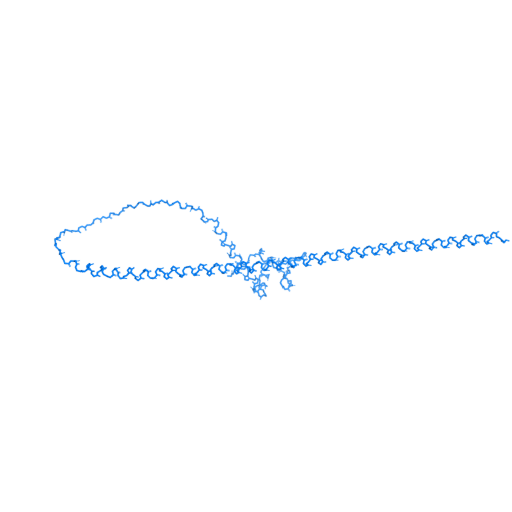5 1.00 98.19 191 ASP A O 1
ATOM 1557 N N . LEU A 1 192 ? 29.632 1.003 -37.213 1.00 98.19 192 LEU A N 1
ATOM 1558 C CA . LEU A 1 192 ? 30.634 0.093 -37.780 1.00 98.19 192 LEU A CA 1
ATOM 1559 C C . LEU A 1 192 ? 30.361 -0.204 -39.260 1.00 98.19 192 LEU A C 1
ATOM 1561 O O . LEU A 1 192 ? 31.272 -0.127 -40.082 1.00 98.19 192 LEU A O 1
ATOM 1565 N N . SER A 1 193 ? 29.105 -0.472 -39.625 1.00 98.25 193 SER A N 1
ATOM 1566 C CA . SER A 1 193 ? 28.714 -0.707 -41.020 1.00 98.25 193 SER A CA 1
ATOM 1567 C C . SER A 1 193 ? 28.977 0.520 -41.903 1.00 98.25 193 SER A C 1
ATOM 1569 O O . SER A 1 193 ? 29.463 0.394 -43.029 1.00 98.25 193 SER A O 1
ATOM 1571 N N . LYS A 1 194 ? 28.732 1.729 -41.378 1.00 98.31 194 LYS A N 1
ATOM 1572 C CA . LYS A 1 194 ? 29.051 2.983 -42.068 1.00 98.31 194 LYS A CA 1
ATOM 1573 C C . LYS A 1 194 ? 30.558 3.154 -42.268 1.00 98.31 194 LYS A C 1
ATOM 1575 O O . LYS A 1 194 ? 30.974 3.539 -43.358 1.00 98.31 194 LYS A O 1
ATOM 1580 N N . GLN A 1 195 ? 31.370 2.865 -41.249 1.00 98.06 195 GLN A N 1
ATOM 1581 C CA . GLN A 1 195 ? 32.833 2.906 -41.363 1.00 98.06 195 GLN A CA 1
ATOM 1582 C C . GLN A 1 195 ? 33.345 1.912 -42.412 1.00 98.06 195 GLN A C 1
ATOM 1584 O O . GLN A 1 195 ? 34.161 2.279 -43.2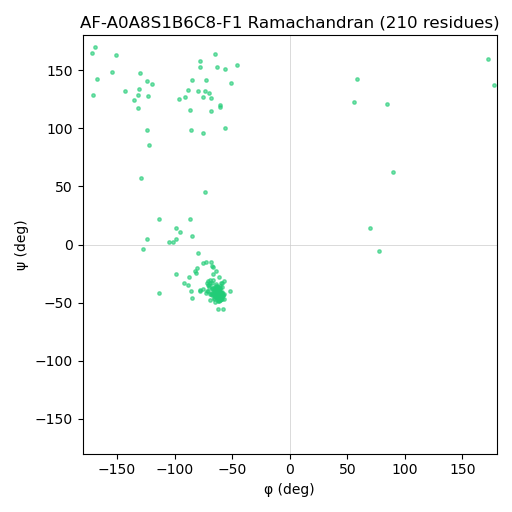54 1.00 98.06 195 GLN A O 1
ATOM 1589 N N . GLU A 1 196 ? 32.818 0.687 -42.424 1.00 98.12 196 GLU A N 1
ATOM 1590 C CA . GLU A 1 196 ? 33.176 -0.330 -43.416 1.00 98.12 196 GLU A CA 1
ATOM 1591 C C . GLU A 1 196 ? 32.842 0.122 -44.848 1.00 98.12 196 GLU A C 1
ATOM 1593 O O . GLU A 1 196 ? 33.639 -0.064 -45.769 1.00 98.12 196 GLU A O 1
ATOM 1598 N N . MET A 1 197 ? 31.681 0.755 -45.050 1.00 98.19 197 MET A N 1
ATOM 1599 C CA . MET A 1 197 ? 31.292 1.305 -46.350 1.00 98.19 197 MET A CA 1
ATOM 1600 C C . MET A 1 197 ? 32.240 2.420 -46.811 1.00 98.19 197 MET A C 1
ATOM 1602 O O . MET A 1 197 ? 32.637 2.433 -47.975 1.00 98.19 197 MET A O 1
ATOM 1606 N N . LEU A 1 198 ? 32.623 3.333 -45.912 1.00 97.81 198 LEU A N 1
ATOM 1607 C CA . LEU A 1 198 ? 33.563 4.413 -46.227 1.00 97.81 198 LEU A CA 1
ATOM 1608 C C . LEU A 1 198 ? 34.935 3.864 -46.633 1.00 97.81 198 LEU A C 1
ATOM 1610 O O . LEU A 1 198 ? 35.462 4.265 -47.667 1.00 97.81 198 LEU A O 1
ATOM 1614 N N . LEU A 1 199 ? 35.452 2.875 -45.898 1.00 97.88 199 LEU A N 1
ATOM 1615 C CA . LEU A 1 199 ? 36.707 2.203 -46.242 1.00 97.88 199 LEU A CA 1
ATOM 1616 C C . LEU A 1 199 ? 36.638 1.532 -47.621 1.00 97.88 199 LEU A C 1
ATOM 1618 O O . LEU A 1 199 ? 37.574 1.641 -48.411 1.00 97.88 199 LEU A O 1
ATOM 1622 N N . LYS A 1 200 ? 35.518 0.878 -47.960 1.00 98.00 200 LYS A N 1
ATOM 1623 C CA . LYS A 1 200 ? 35.322 0.288 -49.298 1.00 98.00 200 LYS A CA 1
ATOM 1624 C C . LYS A 1 200 ? 35.365 1.343 -50.405 1.00 98.00 200 LYS A C 1
ATOM 1626 O O . LYS A 1 200 ? 35.966 1.097 -51.449 1.00 98.00 200 LYS A O 1
ATOM 1631 N N . ILE A 1 201 ? 34.754 2.509 -50.183 1.00 97.62 201 ILE A N 1
ATOM 1632 C CA . ILE A 1 201 ? 34.785 3.629 -51.137 1.00 97.62 201 ILE A CA 1
ATOM 1633 C C . ILE A 1 201 ? 36.216 4.154 -51.309 1.00 97.62 201 ILE A C 1
ATOM 1635 O O . ILE A 1 201 ? 36.659 4.359 -52.438 1.00 97.62 201 ILE A O 1
ATOM 1639 N N . GLU A 1 202 ? 36.956 4.341 -50.215 1.00 97.25 202 GLU A N 1
ATOM 1640 C CA . GLU A 1 202 ? 38.353 4.794 -50.254 1.00 97.25 202 GLU A CA 1
ATOM 1641 C C . GLU A 1 202 ? 39.249 3.828 -51.037 1.00 97.25 202 GLU A C 1
ATOM 1643 O O . GLU A 1 202 ? 40.006 4.259 -51.910 1.00 97.25 202 GLU A O 1
ATOM 1648 N N . VAL A 1 203 ? 39.112 2.519 -50.796 1.00 96.88 203 VAL A N 1
ATOM 1649 C CA . VAL A 1 203 ? 39.854 1.482 -51.529 1.00 96.88 203 VAL A CA 1
ATOM 1650 C C . VAL A 1 203 ? 39.525 1.519 -53.024 1.00 96.88 203 VAL A C 1
ATOM 1652 O O . VAL A 1 203 ? 40.439 1.514 -53.850 1.00 96.88 203 VAL A O 1
ATOM 1655 N N . LEU A 1 204 ? 38.24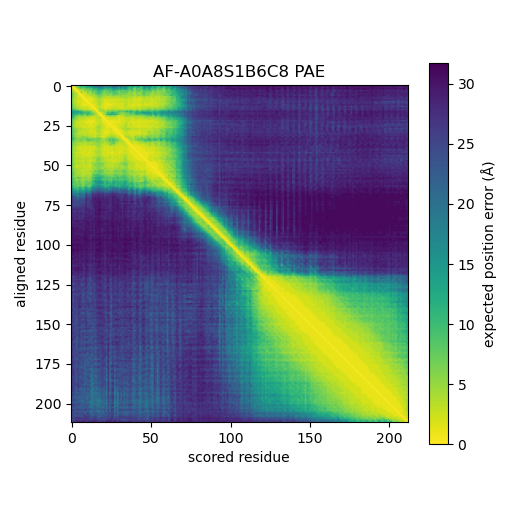2 1.610 -53.393 1.00 96.62 204 LEU A N 1
ATOM 1656 C CA . LEU A 1 204 ? 37.829 1.718 -54.798 1.00 96.62 204 LEU A CA 1
ATOM 1657 C C . LEU A 1 204 ? 38.446 2.951 -55.473 1.00 96.62 204 LEU A C 1
ATOM 1659 O O . LEU A 1 204 ? 39.035 2.837 -56.550 1.00 96.62 204 LEU A O 1
ATOM 1663 N N . ASN A 1 205 ? 38.395 4.113 -54.822 1.00 94.81 205 ASN A N 1
ATOM 1664 C CA . ASN A 1 205 ? 38.989 5.344 -55.349 1.00 94.81 205 ASN A CA 1
ATOM 1665 C C . ASN A 1 205 ? 40.512 5.229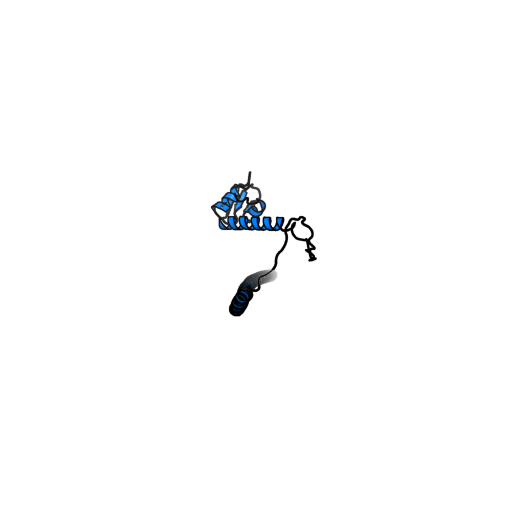 -55.535 1.00 94.81 205 ASN A C 1
ATOM 1667 O O . ASN A 1 205 ? 41.048 5.696 -56.546 1.00 94.81 205 ASN A O 1
ATOM 1671 N N . ALA A 1 206 ? 41.212 4.575 -54.603 1.00 94.69 206 ALA A N 1
ATOM 1672 C CA . ALA A 1 206 ? 42.647 4.328 -54.717 1.00 94.69 206 ALA A CA 1
ATOM 1673 C C . ALA A 1 206 ? 42.982 3.429 -55.922 1.00 94.69 206 ALA A C 1
ATOM 1675 O O . ALA A 1 206 ? 43.893 3.736 -56.690 1.00 94.69 206 ALA A O 1
ATOM 1676 N N . THR A 1 207 ? 42.211 2.357 -56.146 1.00 94.88 207 THR A N 1
ATOM 1677 C CA . THR A 1 207 ? 42.422 1.464 -57.304 1.00 94.88 207 THR A CA 1
ATOM 1678 C C . THR A 1 207 ? 42.193 2.158 -58.650 1.00 94.88 207 THR A C 1
ATOM 1680 O O . THR A 1 207 ? 42.966 1.951 -59.588 1.00 94.88 207 THR A O 1
ATOM 1683 N N . LEU A 1 208 ? 41.185 3.033 -58.741 1.00 92.62 208 LEU A N 1
ATOM 1684 C CA . LEU A 1 208 ? 40.911 3.821 -59.946 1.00 92.62 208 LEU A CA 1
ATOM 1685 C C . LEU A 1 208 ? 42.020 4.837 -60.237 1.00 92.62 208 LEU A C 1
ATOM 1687 O O . LEU A 1 208 ? 42.364 5.048 -61.398 1.00 92.62 208 LEU A O 1
ATOM 1691 N N . SER A 1 209 ? 42.593 5.442 -59.194 1.00 89.88 209 SER A N 1
ATOM 1692 C CA . SER A 1 209 ? 43.673 6.427 -59.332 1.00 89.88 209 SER A CA 1
ATOM 1693 C C . SER A 1 209 ? 44.972 5.801 -59.846 1.00 89.88 209 SER A C 1
ATOM 1695 O O . SER A 1 209 ? 45.684 6.437 -60.609 1.00 89.88 209 SER A O 1
ATOM 1697 N N . ASN A 1 210 ? 45.245 4.543 -59.490 1.00 86.00 210 ASN A N 1
ATOM 1698 C CA . ASN A 1 210 ? 46.431 3.807 -59.943 1.00 86.00 210 ASN A CA 1
ATOM 1699 C C . ASN A 1 210 ? 46.304 3.223 -61.366 1.00 86.00 210 ASN A C 1
ATOM 1701 O O . ASN A 1 210 ? 47.274 2.674 -61.880 1.00 86.00 210 ASN A O 1
ATOM 1705 N N . SER A 1 211 ? 45.117 3.291 -61.983 1.00 74.88 211 SER A N 1
ATOM 1706 C CA . SER A 1 211 ? 44.843 2.733 -63.321 1.00 74.88 211 SER A CA 1
ATOM 1707 C C . SER A 1 211 ? 44.837 3.787 -64.444 1.00 74.88 211 SER A C 1
ATOM 1709 O O . SER A 1 211 ? 44.535 3.445 -65.587 1.00 74.88 211 SER A O 1
ATOM 1711 N N . ARG A 1 212 ? 45.112 5.059 -64.127 1.00 63.19 212 ARG A N 1
ATOM 1712 C CA . ARG A 1 212 ? 45.279 6.170 -65.080 1.00 63.19 212 ARG A CA 1
ATOM 1713 C C . ARG A 1 212 ? 46.747 6.547 -65.198 1.00 63.19 212 ARG A C 1
ATOM 1715 O O . ARG A 1 212 ? 47.132 6.937 -66.319 1.00 63.19 212 ARG A O 1
#

Mean predicted aligned error: 19.86 Å

Radius of gyration: 45.94 Å; Cα contacts (8 Å, |Δi|>4): 62; chains: 1; bounding box: 94×56×154 Å

Secondary structure (DSSP, 8-state):
-----HHHHGGGEEE-TTSSEEEETTT--EEE-SS-SHHHHHHHHHH-HHHHHHHHHHHHHHHHHHHHTSS------------------------------SHHHHHHHHHHHHHHHHHHHHHHHHHHHHHHHHHHHHHHHHHHHHHHHHHHHHHHHHHHHHHHHHHHHHHHHHHHHHHHHHHHHHHHHHHHHHHHHHHHHHHHHHHHHTT-

Solvent-accessible surface area (backbone atoms only — not comparable to full-atom values): 12729 Å² total; per-residue (Å²): 129,91,81,76,56,74,73,73,54,45,80,51,36,47,76,43,86,98,50,63,34,28,32,31,73,88,78,68,50,78,42,66,45,76,88,47,64,62,57,60,53,52,46,33,54,72,78,31,50,68,63,41,49,54,53,53,51,54,52,50,54,52,54,50,56,67,60,54,76,80,60,86,90,72,84,78,77,88,76,86,86,83,90,83,87,83,88,83,88,82,88,84,84,89,85,85,87,79,92,77,69,64,67,68,52,53,58,54,49,56,51,55,61,52,55,60,54,54,53,55,53,53,53,51,51,51,50,55,53,49,53,51,51,51,51,51,53,51,52,53,50,53,51,53,51,51,54,49,51,52,51,50,52,52,52,51,52,52,51,50,53,51,51,50,54,51,50,51,52,54,50,54,52,48,51,55,51,52,51,51,51,52,53,52,52,52,50,52,51,52,52,51,52,51,51,54,51,51,52,53,52,51,53,51,54,53,55,57,63,77,73,112

Organism: Arctia plantaginis (NCBI:txid874455)

InterPro domains:
  IPR003656 Zinc finger, BED-type [PF02892] (7-49)
  IPR003656 Zinc finger, BED-type [PS50808] (4-55)
  IPR036236 Zinc finger C2H2 superfamily [SSF57667] (7-53)

pLDDT: mean 78.71, std 22.26, range [29.42, 98.75]

Foldseek 3Di:
DQDQDPVLLCVQWDDDPPAQWTAGPVPRDIDHCPPHCVRSLVCCVPPPVVSNVVRSVVVVVVVVVVVVVPDDDPPDDDDDDDDDDDDDDDDDDDDDDDPPCPVVVVVVVVVVVVVVVVVVVVVVVVVVVVVVVVVVVVVVVVVVVVVVVVVVVVVVVVVVVVVVVVVVVVVVVVVVVVVVVVVVVVVVVVVVVVVVVVVVVVVVVVVVVVVD